Protein AF-A0A6I9PZ69-F1 (afdb_monomer_lite)

InterPro domains:
  IPR001806 Small GTPase [PF00071] (9-88)
  IPR005225 Small GTP-binding domain [TIGR00231] (7-89)
  IPR016208 Aldehyde oxidase/xanthine dehydrogenase-like [PTHR45444] (108-250)
  IPR027417 P-loop containing nucleoside triphosphate hydrolase [G3DSA:3.40.50.300] (2-98)
  IPR037165 Aldehyde oxidase/xanthine dehydrogenase, molybdopterin binding domain superfamily [SSF56003] (40-249)
  IPR046867 Aldehyde oxidase/xanthine dehydrogenase, second molybdopterin binding domain [PF20256] (108-229)

Organism: NCBI:txid8208

Foldseek 3Di:
DPDDDAPAEEEEEEAAPLCLVQVVCCVAVVDGDPDDDDADDAWDWDWDFDDDPPDTGIYIYIRGRRYPVNVVVVVVSCPRHQYYFYGYPDDDGDDDDGDQPVPDHPVRSVVVCVVVVNDPDDDDDDDQPFDDADPVVRDGHPDLDDKDKDKDWDKDADPVPRDIATAEMEMEIAFWPDPDPVVQQVVVQVVVQQVCLVPPFADFDADPVGHTPQPDCVRGPRDDPRRRHPYYHYHYDPPRFQPSDPPSGHDDD

Sequence (253 aa):
MSAMRVDAKVVMLGKESVGKTSLVERYVHHRFLVGPYQNTIGAAFVAKPIQVGEKVITLGIWDTAGSERYEAMSRIYYRGARAAIVCYGSSLARFLCSELIQSRGLTGSVRAAYFNRVNLSANGFYKTPDLGYDFETNSGRAFNYFTYGVACSEVEIDCLTGAHKNLSTTIVMDVGHSLNPAIDIGQVEGAFMQGVGLFTLEELHYSPQGVLLTRGPGSYKIPGFGDIPTKLTVSLLRDAPNDKAIFASKHDR

pLDDT: mean 80.02, std 17.1, range [32.94, 98.25]

Secondary structure (DSSP, 8-state):
-PPP--SEEEEEESSTTSSHHHHHHHHHHS----SSPPPPPSEEEEEEEEEETTEEEEEEEEEE---GGGGGGHHHHHTT-SEEEE--SSS-PBP--SSSSSSS-HHHHHHHHHHTT-----------SS-EEETTTTEEE--S---EEEEEEEEEE-TTT--EEEEEEEEEEE-BS-S-HHHHHHHHHHHHHHHHHHHHT----B-TTS-B---STTTS----TTTS-SEEEEEEPSS---TTSGGGB----

Structure (mmCIF, N/CA/C/O backbone):
data_AF-A0A6I9PZ69-F1
#
_entry.id   AF-A0A6I9PZ69-F1
#
loop_
_atom_site.group_PDB
_atom_site.id
_atom_site.type_symbol
_atom_site.label_atom_id
_atom_site.label_alt_id
_atom_site.label_comp_id
_atom_site.label_asym_id
_atom_site.label_entity_id
_atom_site.label_seq_id
_atom_site.pdbx_PDB_ins_code
_atom_site.Cartn_x
_atom_site.Cartn_y
_atom_site.Cartn_z
_atom_site.occupancy
_atom_site.B_iso_or_equiv
_atom_site.auth_seq_id
_atom_site.auth_comp_id
_atom_site.auth_asym_id
_atom_site.auth_atom_id
_atom_site.pdbx_PDB_model_num
ATOM 1 N N . MET A 1 1 ? 12.882 -32.483 -43.472 1.00 35.75 1 MET A N 1
ATOM 2 C CA . MET A 1 1 ? 12.200 -31.206 -43.175 1.00 35.75 1 MET A CA 1
ATOM 3 C C . MET A 1 1 ? 13.239 -30.103 -43.258 1.00 35.75 1 MET A C 1
ATOM 5 O O . MET A 1 1 ? 14.236 -30.193 -42.555 1.00 35.75 1 MET A O 1
ATOM 9 N N . SER A 1 2 ? 13.077 -29.149 -44.176 1.00 36.59 2 SER A N 1
ATOM 10 C CA . SER A 1 2 ? 13.997 -28.012 -44.315 1.00 36.59 2 SER A CA 1
ATOM 11 C C . SER A 1 2 ? 14.001 -27.212 -43.010 1.00 36.59 2 SER A C 1
ATOM 13 O O . SER A 1 2 ? 12.950 -26.731 -42.588 1.00 36.59 2 SER A O 1
ATOM 15 N N . ALA A 1 3 ? 15.145 -27.139 -42.326 1.00 52.53 3 ALA A N 1
ATOM 16 C CA . ALA A 1 3 ? 15.280 -26.327 -41.125 1.00 52.53 3 ALA A CA 1
ATOM 17 C C . ALA A 1 3 ? 15.069 -24.860 -41.517 1.00 52.53 3 ALA A C 1
ATOM 19 O O . ALA A 1 3 ? 15.759 -24.353 -42.402 1.00 52.53 3 ALA A O 1
ATOM 20 N N . MET A 1 4 ? 14.105 -24.190 -40.884 1.00 59.97 4 MET A N 1
ATOM 21 C CA . MET A 1 4 ? 13.846 -22.771 -41.119 1.00 59.97 4 MET A CA 1
ATOM 22 C C . MET A 1 4 ? 15.152 -21.986 -40.942 1.00 59.97 4 MET A C 1
ATOM 24 O O . MET A 1 4 ? 15.797 -22.062 -39.894 1.00 59.97 4 MET A O 1
ATOM 28 N N . ARG A 1 5 ? 15.581 -21.285 -41.997 1.00 72.75 5 ARG A N 1
ATOM 29 C CA . ARG A 1 5 ? 16.865 -20.582 -42.024 1.00 72.75 5 ARG A CA 1
ATOM 30 C C . ARG A 1 5 ? 16.791 -19.374 -41.091 1.00 72.75 5 ARG A C 1
ATOM 32 O O . ARG A 1 5 ? 16.120 -18.395 -41.388 1.00 72.75 5 ARG A O 1
ATOM 39 N N . VAL A 1 6 ? 17.470 -19.469 -39.951 1.00 77.69 6 VAL A N 1
ATOM 40 C CA . VAL A 1 6 ? 17.624 -18.370 -38.992 1.00 77.69 6 VAL A CA 1
ATOM 41 C C . VAL A 1 6 ? 18.868 -17.570 -39.360 1.00 77.69 6 VAL A C 1
ATOM 43 O O . VAL A 1 6 ? 19.979 -18.100 -39.332 1.00 77.69 6 VAL A O 1
ATOM 46 N N . ASP A 1 7 ? 18.691 -16.289 -39.675 1.00 81.38 7 ASP A N 1
ATOM 47 C CA . ASP A 1 7 ? 19.791 -15.392 -40.036 1.00 81.38 7 ASP A CA 1
ATOM 48 C C . ASP A 1 7 ? 20.553 -14.899 -38.803 1.00 81.38 7 ASP A C 1
ATOM 50 O O . ASP A 1 7 ? 21.763 -14.683 -38.874 1.00 81.38 7 ASP A O 1
ATOM 54 N N . ALA A 1 8 ? 19.872 -14.755 -37.661 1.00 79.81 8 ALA A N 1
ATOM 55 C CA . ALA A 1 8 ? 20.478 -14.392 -36.384 1.00 79.81 8 ALA A CA 1
ATOM 56 C C . ALA A 1 8 ? 19.781 -15.105 -35.220 1.00 79.81 8 ALA A C 1
ATOM 58 O O . ALA A 1 8 ? 18.569 -15.008 -35.061 1.00 79.81 8 ALA A O 1
ATOM 59 N N . LYS A 1 9 ? 20.554 -15.809 -34.387 1.00 82.81 9 LYS A N 1
ATOM 60 C CA . LYS A 1 9 ? 20.056 -16.503 -33.193 1.00 82.81 9 LYS A CA 1
ATOM 61 C C . LYS A 1 9 ? 20.271 -15.658 -31.934 1.00 82.81 9 LYS A C 1
ATOM 63 O O . LYS A 1 9 ? 21.393 -15.225 -31.680 1.00 82.81 9 LYS A O 1
ATOM 68 N N . VAL A 1 10 ? 19.231 -15.491 -31.126 1.00 83.00 10 VAL A N 1
ATOM 69 C CA . VAL A 1 10 ? 19.234 -14.822 -29.820 1.00 83.00 10 VAL A CA 1
ATOM 70 C C . VAL A 1 10 ? 18.722 -15.791 -28.765 1.00 83.00 10 VAL A C 1
ATOM 72 O O . VAL A 1 10 ? 17.804 -16.560 -29.032 1.00 83.00 10 VAL A O 1
ATOM 75 N N . VAL A 1 11 ? 19.305 -15.772 -27.570 1.00 85.44 11 VAL A N 1
ATOM 76 C CA . VAL A 1 11 ? 18.853 -16.604 -26.446 1.00 85.44 11 VAL A CA 1
ATOM 77 C C . VAL A 1 11 ? 18.436 -15.748 -25.249 1.00 85.44 11 VAL A C 1
ATOM 79 O O . VAL A 1 11 ? 19.123 -14.795 -24.893 1.00 85.44 11 VAL A O 1
ATOM 82 N N . MET A 1 12 ? 17.312 -16.084 -24.623 1.00 83.81 12 MET A N 1
ATOM 83 C CA . MET A 1 12 ? 16.841 -15.468 -23.384 1.00 83.81 12 MET A CA 1
ATOM 84 C C . MET A 1 12 ? 17.476 -16.188 -22.197 1.00 83.81 12 MET A C 1
ATOM 86 O O . MET A 1 12 ? 17.375 -17.408 -22.091 1.00 83.81 12 MET A O 1
ATOM 90 N N . LEU A 1 13 ? 18.102 -15.450 -21.288 1.00 82.50 13 LEU A N 1
ATOM 91 C CA . LEU A 1 13 ? 18.802 -15.954 -20.107 1.00 82.50 13 LEU A CA 1
ATOM 92 C C . LEU A 1 13 ? 18.233 -15.316 -18.843 1.00 82.50 13 LEU A C 1
ATOM 94 O O . LEU A 1 13 ? 17.747 -14.193 -18.879 1.00 82.50 13 LEU A O 1
ATOM 98 N N . GLY A 1 14 ? 18.315 -16.011 -17.713 1.00 76.75 14 GLY A N 1
ATOM 99 C CA . GLY A 1 14 ? 17.792 -15.525 -16.435 1.00 76.75 14 GLY A CA 1
ATOM 100 C C . GLY A 1 14 ? 17.075 -16.618 -15.659 1.00 76.75 14 GLY A C 1
ATOM 101 O O . GLY A 1 14 ? 16.647 -17.600 -16.265 1.00 76.75 14 GLY A O 1
ATOM 102 N N . LYS A 1 15 ? 16.929 -16.448 -14.339 1.00 77.62 15 LYS A N 1
ATOM 103 C CA . LYS A 1 15 ? 16.278 -17.430 -13.451 1.00 77.62 15 LYS A CA 1
ATOM 104 C C . LYS A 1 15 ? 14.841 -17.731 -13.907 1.00 77.62 15 LYS A C 1
ATOM 106 O O . LYS A 1 15 ? 14.260 -16.969 -14.680 1.00 77.62 15 LYS A O 1
ATOM 111 N N . GLU A 1 16 ? 14.261 -18.853 -13.503 1.00 80.12 16 GLU A N 1
ATOM 112 C CA . GLU A 1 16 ? 12.823 -19.088 -13.683 1.00 80.12 16 GLU A CA 1
ATOM 113 C C . GLU A 1 16 ? 11.991 -17.899 -13.156 1.00 80.12 16 GLU A C 1
ATOM 115 O O . GLU A 1 16 ? 12.409 -17.181 -12.246 1.00 80.12 16 GLU A O 1
ATOM 120 N N . SER A 1 17 ? 10.851 -17.632 -13.800 1.00 75.94 17 SER A N 1
ATOM 121 C CA . SER A 1 17 ? 9.887 -16.593 -13.393 1.00 75.94 17 SER A CA 1
ATOM 122 C C . SER A 1 17 ? 10.352 -15.125 -13.476 1.00 75.94 17 SER A C 1
ATOM 124 O O . SER A 1 17 ? 9.661 -14.233 -13.001 1.00 75.94 17 SER A O 1
ATOM 126 N N . VAL A 1 18 ? 11.472 -14.825 -14.146 1.00 77.62 18 VAL A N 1
ATOM 127 C CA . VAL A 1 18 ? 11.954 -13.437 -14.374 1.00 77.62 18 VAL A CA 1
ATOM 128 C C . VAL A 1 18 ? 11.350 -12.742 -15.612 1.00 77.62 18 VAL A C 1
ATOM 130 O O . VAL A 1 18 ? 11.807 -11.670 -16.000 1.00 77.62 18 VAL A O 1
ATOM 133 N N . GLY A 1 19 ? 10.369 -13.363 -16.279 1.00 78.50 19 GLY A N 1
ATOM 134 C CA . GLY A 1 19 ? 9.640 -12.761 -17.409 1.00 78.50 19 GLY A CA 1
ATOM 135 C C . GLY A 1 19 ? 10.208 -13.012 -18.815 1.00 78.50 19 GLY A C 1
ATOM 136 O O . GLY A 1 19 ? 9.787 -12.347 -19.759 1.00 78.50 19 GLY A O 1
ATOM 137 N N . LYS A 1 20 ? 11.131 -13.971 -18.988 1.00 84.69 20 LYS A N 1
ATOM 138 C CA . LYS A 1 20 ? 11.731 -14.323 -20.297 1.00 84.69 20 LYS A CA 1
ATOM 139 C C . LYS A 1 20 ? 10.670 -14.685 -21.343 1.00 84.69 20 LYS A C 1
ATOM 141 O O . LYS A 1 20 ? 10.562 -14.018 -22.367 1.00 84.69 20 LYS A O 1
ATOM 146 N N . THR A 1 21 ? 9.822 -15.657 -21.026 1.00 86.50 21 THR A N 1
ATOM 147 C CA . THR A 1 21 ? 8.731 -16.125 -21.890 1.00 86.50 21 THR A CA 1
ATOM 148 C C . THR A 1 21 ? 7.752 -15.005 -22.219 1.00 86.50 21 THR A C 1
ATOM 150 O O . THR A 1 21 ? 7.405 -14.805 -23.379 1.00 86.50 21 THR A O 1
ATOM 153 N N . SER A 1 22 ? 7.382 -14.194 -21.225 1.00 84.62 22 SER A N 1
ATOM 154 C CA . SER A 1 22 ? 6.481 -13.054 -21.416 1.00 84.62 22 SER A CA 1
ATOM 155 C C . SER A 1 22 ? 7.056 -11.996 -22.362 1.00 84.62 22 SER A C 1
ATOM 157 O O . SER A 1 22 ? 6.316 -11.421 -23.157 1.00 84.62 22 SER A O 1
ATOM 159 N N . LEU A 1 23 ? 8.371 -11.752 -22.320 1.00 80.38 23 LEU A N 1
ATOM 160 C CA . LEU A 1 23 ? 9.046 -10.841 -23.247 1.00 80.38 23 LEU A CA 1
ATOM 161 C C . LEU A 1 23 ? 9.066 -11.389 -24.675 1.00 80.38 23 LEU A C 1
ATOM 163 O O . LEU A 1 23 ? 8.820 -10.630 -25.612 1.00 80.38 23 LEU A O 1
ATOM 167 N N . VAL A 1 24 ? 9.318 -12.690 -24.850 1.00 86.00 24 VAL A N 1
ATOM 168 C CA . VAL A 1 24 ? 9.278 -13.327 -26.176 1.00 86.00 24 VAL A CA 1
ATOM 169 C C . VAL A 1 24 ? 7.867 -13.278 -26.753 1.00 86.00 24 VAL A C 1
ATOM 171 O O . VAL A 1 24 ? 7.685 -12.830 -27.882 1.00 86.00 24 VAL A O 1
ATOM 174 N N . GLU A 1 25 ? 6.857 -13.642 -25.967 1.00 85.19 25 GLU A N 1
ATOM 175 C CA . GLU A 1 25 ? 5.446 -13.593 -26.364 1.00 85.19 25 GLU A CA 1
ATOM 176 C C . GLU A 1 25 ? 4.995 -12.177 -26.740 1.00 85.19 25 GLU A C 1
ATOM 178 O O . GLU A 1 25 ? 4.379 -11.971 -27.790 1.00 85.19 25 GLU A O 1
ATOM 183 N N . ARG A 1 26 ? 5.376 -11.174 -25.939 1.00 82.69 26 ARG A N 1
ATOM 184 C CA . ARG A 1 26 ? 5.060 -9.772 -26.226 1.00 82.69 26 ARG A CA 1
ATOM 185 C C . ARG A 1 26 ? 5.761 -9.279 -27.481 1.00 82.69 26 ARG A C 1
ATOM 187 O O . ARG A 1 26 ? 5.143 -8.581 -28.280 1.00 82.69 26 ARG A O 1
ATOM 194 N N . TYR A 1 27 ? 7.031 -9.626 -27.662 1.00 81.69 27 TYR A N 1
ATOM 195 C CA . TYR A 1 27 ? 7.783 -9.205 -28.833 1.00 81.69 27 TYR A CA 1
ATOM 196 C C . TYR A 1 27 ? 7.259 -9.863 -30.106 1.00 81.69 27 TYR A C 1
ATOM 198 O O . TYR A 1 27 ? 7.141 -9.190 -31.123 1.00 81.69 27 TYR A O 1
ATOM 206 N N . VAL A 1 28 ? 6.941 -11.157 -30.081 1.00 84.12 28 VAL A N 1
ATOM 207 C CA . VAL A 1 28 ? 6.598 -11.918 -31.289 1.00 84.12 28 VAL A CA 1
ATOM 208 C C . VAL A 1 28 ? 5.125 -11.777 -31.642 1.00 84.12 28 VAL A C 1
ATOM 210 O O . VAL A 1 28 ? 4.806 -11.484 -32.792 1.00 84.12 28 VAL A O 1
ATOM 213 N N . HIS A 1 29 ? 4.243 -11.950 -30.664 1.00 82.06 29 HIS A N 1
ATOM 214 C CA . HIS A 1 29 ? 2.802 -12.076 -30.877 1.00 82.06 29 HIS A CA 1
ATOM 215 C C . HIS A 1 29 ? 2.016 -10.852 -30.401 1.00 82.06 29 HIS A C 1
ATOM 217 O O . HIS A 1 29 ? 0.791 -10.853 -30.469 1.00 82.06 29 HIS A O 1
ATOM 223 N N . HIS A 1 30 ? 2.698 -9.817 -29.894 1.00 77.62 30 HIS A N 1
ATOM 224 C CA . HIS A 1 30 ? 2.085 -8.604 -29.344 1.00 77.62 30 HIS A CA 1
ATOM 225 C C . HIS A 1 30 ? 1.086 -8.862 -28.198 1.00 77.62 30 HIS A C 1
ATOM 227 O O . HIS A 1 30 ? 0.348 -7.959 -27.804 1.00 77.62 30 HIS A O 1
ATOM 233 N N . ARG A 1 31 ? 1.125 -10.050 -27.578 1.00 78.06 31 ARG A N 1
ATOM 234 C CA . ARG A 1 31 ? 0.237 -10.467 -26.481 1.00 78.06 31 ARG A CA 1
ATOM 235 C C . ARG A 1 31 ? 0.990 -10.622 -25.164 1.00 78.06 31 ARG A C 1
ATOM 237 O O . ARG A 1 31 ? 2.198 -10.837 -25.152 1.00 78.06 31 ARG A O 1
ATOM 244 N N . PHE A 1 32 ? 0.261 -10.536 -24.059 1.00 73.69 32 PHE A N 1
ATOM 245 C CA . PHE A 1 32 ? 0.741 -10.952 -22.745 1.00 73.69 32 PHE A CA 1
ATOM 246 C C . PHE A 1 32 ? -0.106 -12.143 -22.298 1.00 73.69 32 PHE A C 1
ATOM 248 O O . PHE A 1 32 ? -1.329 -12.102 -22.420 1.00 73.69 32 PHE A O 1
ATOM 255 N N . LEU A 1 33 ? 0.527 -13.227 -21.850 1.00 66.81 33 LEU A N 1
ATOM 256 C CA . LEU A 1 33 ? -0.196 -14.416 -21.401 1.00 66.81 33 LEU A CA 1
ATOM 257 C C . LEU A 1 33 ? -0.818 -14.129 -20.025 1.00 66.81 33 LEU A C 1
ATOM 259 O O . LEU A 1 33 ? -0.094 -13.982 -19.047 1.00 66.81 33 LEU A O 1
ATOM 263 N N . VAL A 1 34 ? -2.151 -14.047 -19.962 1.00 57.78 34 VAL A N 1
ATOM 264 C CA . VAL A 1 34 ? -2.928 -13.756 -18.732 1.00 57.78 34 VAL A CA 1
ATOM 265 C C . VAL A 1 34 ? -3.516 -15.038 -18.101 1.00 57.78 34 VAL A C 1
ATOM 267 O O . VAL A 1 34 ? -4.483 -14.995 -17.351 1.00 57.78 34 VAL A O 1
ATOM 270 N N . GLY A 1 35 ? -2.965 -16.209 -18.435 1.00 64.69 35 GLY A N 1
ATOM 271 C CA . GLY A 1 35 ? -3.419 -17.518 -17.944 1.00 64.69 35 GLY A CA 1
ATOM 272 C C . GLY A 1 35 ? -2.529 -18.103 -16.838 1.00 64.69 35 GLY A C 1
ATOM 273 O O . GLY A 1 35 ? -1.525 -17.487 -16.474 1.00 64.69 35 GLY A O 1
ATOM 274 N N . PRO A 1 36 ? -2.852 -19.306 -16.318 1.00 60.12 36 PRO A N 1
ATOM 275 C CA . PRO A 1 36 ? -1.988 -20.003 -15.371 1.00 60.12 36 PRO A CA 1
ATOM 276 C C . PRO A 1 36 ? -0.586 -20.161 -15.965 1.00 60.12 36 PRO A C 1
ATOM 278 O O . PRO A 1 36 ? -0.417 -20.634 -17.091 1.00 60.12 36 PRO A O 1
ATOM 281 N N . TYR A 1 37 ? 0.414 -19.723 -15.204 1.00 65.00 37 TYR A N 1
ATOM 282 C CA . TYR A 1 37 ? 1.803 -19.719 -15.638 1.00 65.00 37 TYR A CA 1
ATOM 283 C C . TYR A 1 37 ? 2.284 -21.151 -15.904 1.00 65.00 37 TYR A C 1
ATOM 285 O O . TYR A 1 37 ? 2.310 -21.991 -15.004 1.00 65.00 37 TYR A O 1
ATOM 293 N N . GLN A 1 38 ? 2.665 -21.425 -17.152 1.00 67.69 38 GLN A N 1
ATOM 294 C CA . GLN A 1 38 ? 3.306 -22.675 -17.542 1.00 67.69 38 GLN A CA 1
ATOM 295 C C . GLN A 1 38 ? 4.813 -22.458 -17.648 1.00 67.69 38 GLN A C 1
ATOM 297 O O . GLN A 1 38 ? 5.277 -21.586 -18.381 1.00 67.69 38 GLN A O 1
ATOM 302 N N . ASN A 1 39 ? 5.581 -23.265 -16.918 1.00 73.62 39 ASN A N 1
ATOM 303 C CA . ASN A 1 39 ? 7.037 -23.223 -16.975 1.00 73.62 39 ASN A CA 1
ATOM 304 C C . ASN A 1 39 ? 7.537 -23.642 -18.361 1.00 73.62 39 ASN A C 1
ATOM 306 O O . ASN A 1 39 ? 7.184 -24.717 -18.848 1.00 73.62 39 ASN A O 1
ATOM 310 N N . THR A 1 40 ? 8.436 -22.853 -18.951 1.00 75.50 40 THR A N 1
ATOM 311 C CA . THR A 1 40 ? 9.200 -23.291 -20.124 1.00 75.50 40 THR A CA 1
ATOM 312 C C . THR A 1 40 ? 10.023 -24.526 -19.753 1.00 75.50 40 THR A C 1
ATOM 314 O O . THR A 1 40 ? 10.793 -24.508 -18.793 1.00 75.50 40 THR A O 1
ATOM 317 N N . ILE A 1 41 ? 9.870 -25.613 -20.511 1.00 78.56 41 ILE A N 1
ATOM 318 C CA . ILE A 1 41 ? 10.639 -26.851 -20.339 1.00 78.56 41 ILE A CA 1
ATOM 319 C C . ILE A 1 41 ? 11.858 -26.785 -21.262 1.00 78.56 41 ILE A C 1
ATOM 321 O O . ILE A 1 41 ? 11.713 -26.693 -22.479 1.00 78.56 41 ILE A O 1
ATOM 325 N N . GLY A 1 42 ? 13.070 -26.826 -20.701 1.00 80.62 42 GLY A N 1
ATOM 326 C CA . GLY A 1 42 ? 14.303 -26.729 -21.488 1.00 80.62 42 GLY A CA 1
ATOM 327 C C . GLY A 1 42 ? 14.449 -25.367 -22.179 1.00 80.62 42 GLY A C 1
ATOM 328 O O . GLY A 1 42 ? 14.780 -24.382 -21.514 1.00 80.62 42 GLY A O 1
ATOM 329 N N . ALA A 1 43 ? 14.226 -25.312 -23.497 1.00 82.62 43 ALA A N 1
ATOM 330 C CA . ALA A 1 43 ? 14.128 -24.058 -24.239 1.00 82.62 43 ALA A CA 1
ATOM 331 C C . ALA A 1 43 ? 13.110 -24.124 -25.392 1.00 82.62 43 ALA A C 1
ATOM 333 O O . ALA A 1 43 ? 13.159 -25.039 -26.214 1.00 82.62 43 ALA A O 1
ATOM 334 N N . ALA A 1 44 ? 12.236 -23.122 -25.486 1.00 86.69 44 ALA A N 1
ATOM 335 C CA . ALA A 1 44 ? 11.316 -22.928 -26.600 1.00 86.69 44 ALA A CA 1
ATOM 336 C C . ALA A 1 44 ? 11.975 -22.094 -27.710 1.00 86.69 44 ALA A C 1
ATOM 338 O O . ALA A 1 44 ? 12.767 -21.193 -27.438 1.00 86.69 44 ALA A O 1
ATOM 339 N N . PHE A 1 45 ? 11.651 -22.387 -28.968 1.00 89.31 45 PHE A N 1
ATOM 340 C CA . PHE A 1 45 ? 12.177 -21.670 -30.129 1.00 89.31 45 PHE A CA 1
ATOM 341 C C . PHE A 1 45 ? 11.059 -20.952 -30.878 1.00 89.31 45 PHE A C 1
ATOM 343 O O . PHE A 1 45 ? 10.031 -21.548 -31.191 1.00 89.31 45 PHE A O 1
ATOM 350 N N . VAL A 1 46 ? 11.309 -19.693 -31.223 1.00 89.06 46 VAL A N 1
ATOM 351 C CA . VAL A 1 46 ? 10.438 -18.872 -32.063 1.00 89.06 46 VAL A CA 1
ATOM 352 C C . VAL A 1 46 ? 11.284 -18.125 -33.083 1.00 89.06 46 VAL A C 1
ATOM 354 O O . VAL A 1 46 ? 12.334 -17.601 -32.734 1.00 89.06 46 VAL A O 1
ATOM 357 N N . ALA A 1 47 ? 10.831 -18.017 -34.331 1.00 89.62 47 ALA A N 1
ATOM 358 C CA . ALA A 1 47 ? 11.453 -17.122 -35.302 1.00 89.62 47 ALA A CA 1
ATOM 359 C C . ALA A 1 47 ? 10.528 -15.966 -35.664 1.00 89.62 47 ALA A C 1
ATOM 361 O O . ALA A 1 47 ? 9.334 -16.162 -35.881 1.00 89.62 47 ALA A O 1
ATOM 362 N N . LYS A 1 48 ? 11.104 -14.769 -35.768 1.00 86.88 48 LYS A N 1
ATOM 363 C CA . LYS A 1 48 ? 10.411 -13.561 -36.199 1.00 86.88 48 LYS A CA 1
ATOM 364 C C . LYS A 1 48 ? 11.203 -12.879 -37.319 1.00 86.88 48 LYS A C 1
ATOM 366 O O . LYS A 1 48 ? 12.377 -12.570 -37.108 1.00 86.88 48 LYS A O 1
ATOM 371 N N . PRO A 1 49 ? 10.604 -12.616 -38.490 1.00 87.75 49 PRO A N 1
ATOM 372 C CA . PRO A 1 49 ? 11.219 -11.744 -39.480 1.00 87.75 49 PRO A CA 1
ATOM 373 C C . PRO A 1 49 ? 11.249 -10.308 -38.945 1.00 87.75 49 PRO A C 1
ATOM 375 O O . PRO A 1 49 ? 10.248 -9.802 -38.434 1.00 87.75 49 PRO A O 1
ATOM 378 N N . ILE A 1 50 ? 12.408 -9.663 -39.033 1.00 84.06 50 ILE A N 1
ATOM 379 C CA . ILE A 1 50 ? 12.631 -8.287 -38.587 1.00 84.06 50 ILE A CA 1
ATOM 380 C C . ILE A 1 50 ? 13.301 -7.492 -39.704 1.00 84.06 50 ILE A C 1
ATOM 382 O O . ILE A 1 50 ? 14.139 -8.018 -40.438 1.00 84.06 50 ILE A O 1
ATOM 386 N N . GLN A 1 51 ? 12.941 -6.220 -39.831 1.00 83.75 51 GLN A N 1
ATOM 387 C CA . GLN A 1 51 ? 13.571 -5.308 -40.778 1.00 83.75 51 GLN A CA 1
ATOM 388 C C . GLN A 1 51 ? 14.694 -4.537 -40.078 1.00 83.75 51 GLN A C 1
ATOM 390 O O . GLN A 1 51 ? 14.474 -3.916 -39.040 1.00 83.75 51 GLN A O 1
ATOM 395 N N . VAL A 1 52 ? 15.902 -4.588 -40.639 1.00 77.94 52 VAL A N 1
ATOM 396 C CA . VAL A 1 52 ? 17.086 -3.870 -40.155 1.00 77.94 52 VAL A CA 1
ATOM 397 C C . VAL A 1 52 ? 17.652 -3.067 -41.324 1.00 77.94 52 VAL A C 1
ATOM 399 O O . VAL A 1 52 ? 18.296 -3.614 -42.222 1.00 77.94 52 VAL A O 1
ATOM 402 N N . GLY A 1 53 ? 17.360 -1.764 -41.340 1.00 82.38 53 GLY A N 1
ATOM 403 C CA . GLY A 1 53 ? 17.609 -0.907 -42.501 1.00 82.38 53 GLY A CA 1
ATOM 404 C C . GLY A 1 53 ? 16.781 -1.360 -43.707 1.00 82.38 53 GLY A C 1
ATOM 405 O O . GLY A 1 53 ? 15.562 -1.507 -43.615 1.00 82.38 53 GLY A O 1
ATOM 406 N N . GLU A 1 54 ? 17.452 -1.631 -44.825 1.00 85.94 54 GLU A N 1
ATOM 407 C CA . GLU A 1 54 ? 16.824 -2.108 -46.068 1.00 85.94 54 GLU A CA 1
ATOM 408 C C . GLU A 1 54 ? 16.742 -3.642 -46.172 1.00 85.94 54 GLU A C 1
ATOM 410 O O . GLU A 1 54 ? 16.248 -4.175 -47.162 1.00 85.94 54 GLU A O 1
ATOM 415 N N . LYS A 1 55 ? 17.229 -4.385 -45.167 1.00 77.56 55 LYS A N 1
ATOM 416 C CA . LYS A 1 55 ? 17.269 -5.855 -45.193 1.00 77.56 55 LYS A CA 1
ATOM 417 C C . LYS A 1 55 ? 16.255 -6.452 -44.224 1.00 77.56 55 LYS A C 1
ATOM 419 O O . LYS A 1 55 ? 16.152 -6.019 -43.079 1.00 77.56 55 LYS A O 1
ATOM 424 N N . VAL A 1 56 ? 15.557 -7.497 -44.662 1.00 82.69 56 VAL A N 1
ATOM 425 C CA . VAL A 1 56 ? 14.733 -8.343 -43.789 1.00 82.69 56 VAL A CA 1
ATOM 426 C C . VAL A 1 56 ? 15.556 -9.560 -43.388 1.00 82.69 56 VAL A C 1
ATOM 428 O O . VAL A 1 56 ? 16.095 -10.253 -44.248 1.00 82.69 56 VAL A O 1
ATOM 431 N N . ILE A 1 57 ? 15.668 -9.805 -42.085 1.00 85.12 57 ILE A N 1
ATOM 432 C CA . ILE A 1 57 ? 16.382 -10.956 -41.527 1.00 85.12 57 ILE A CA 1
ATOM 433 C C . ILE A 1 57 ? 15.464 -11.755 -40.606 1.00 85.12 57 ILE A C 1
ATOM 435 O O . ILE A 1 57 ? 14.600 -11.202 -39.928 1.00 85.12 57 ILE A O 1
ATOM 439 N N . THR A 1 58 ? 15.674 -13.064 -40.542 1.00 88.12 58 THR A N 1
ATOM 440 C CA . THR A 1 58 ? 14.940 -13.954 -39.641 1.00 88.12 58 THR A CA 1
ATOM 441 C C . THR A 1 58 ? 15.663 -14.053 -38.302 1.00 88.12 58 THR A C 1
ATOM 443 O O . THR A 1 58 ? 16.720 -14.683 -38.193 1.00 88.12 58 THR A O 1
ATOM 446 N N . LEU A 1 59 ? 15.084 -13.443 -37.268 1.00 86.62 59 LEU A N 1
ATOM 447 C CA . LEU A 1 59 ? 15.573 -13.522 -35.897 1.00 86.62 59 LEU A CA 1
ATOM 448 C C . LEU A 1 59 ? 15.013 -14.774 -35.218 1.00 86.62 59 LEU A C 1
ATOM 450 O O . LEU A 1 59 ? 13.813 -14.872 -34.987 1.00 86.62 59 LEU A O 1
ATOM 454 N N . GLY A 1 60 ? 15.874 -15.723 -34.874 1.00 89.75 60 GLY A N 1
ATOM 455 C CA . GLY A 1 60 ? 15.514 -16.896 -34.089 1.00 89.75 60 GLY A CA 1
ATOM 456 C C . GLY A 1 60 ? 15.758 -16.654 -32.606 1.00 89.75 60 GLY A C 1
ATOM 457 O O . GLY A 1 60 ? 16.890 -16.413 -32.207 1.00 89.75 60 GLY A O 1
ATOM 458 N N . ILE A 1 61 ? 14.721 -16.739 -31.790 1.00 89.75 61 ILE A N 1
ATOM 459 C CA . ILE A 1 61 ? 14.723 -16.483 -30.354 1.00 89.75 61 ILE A CA 1
ATOM 460 C C . ILE A 1 61 ? 14.557 -17.816 -29.622 1.00 89.75 61 ILE A C 1
ATOM 462 O O . ILE A 1 61 ? 13.591 -18.541 -29.846 1.00 89.75 61 ILE A O 1
ATOM 466 N N . TRP A 1 62 ? 15.504 -18.134 -28.746 1.00 89.88 62 TRP A N 1
ATOM 467 C CA . TRP A 1 62 ? 15.446 -19.280 -27.842 1.00 89.88 62 TRP A CA 1
ATOM 468 C C . TRP A 1 62 ? 15.075 -18.799 -26.440 1.00 89.88 62 TRP A C 1
ATOM 470 O O . TRP A 1 62 ? 15.906 -18.210 -25.753 1.00 89.88 62 TRP A O 1
ATOM 480 N N . ASP A 1 63 ? 13.840 -19.044 -26.015 1.00 88.50 63 ASP A N 1
ATOM 481 C CA . ASP A 1 63 ? 13.384 -18.810 -24.646 1.00 88.50 63 ASP A CA 1
ATOM 482 C C . ASP A 1 63 ? 13.812 -19.971 -23.749 1.00 88.50 63 ASP A C 1
ATOM 484 O O . ASP A 1 63 ? 13.417 -21.103 -23.997 1.00 88.50 63 ASP A O 1
ATOM 488 N N . THR A 1 64 ? 14.623 -19.730 -22.720 1.00 87.00 64 THR A N 1
ATOM 489 C CA . THR A 1 64 ? 15.089 -20.805 -21.827 1.00 87.00 64 THR A CA 1
ATOM 490 C C . THR A 1 64 ? 14.236 -20.905 -20.567 1.00 87.00 64 THR A C 1
ATOM 492 O O . THR A 1 64 ? 13.678 -19.919 -20.103 1.00 87.00 64 THR A O 1
ATOM 495 N N . ALA A 1 65 ? 14.181 -22.083 -19.949 1.00 82.38 65 ALA A N 1
ATOM 496 C CA . ALA A 1 65 ? 13.518 -22.277 -18.659 1.00 82.38 65 ALA A CA 1
ATOM 497 C C . ALA A 1 65 ? 14.117 -21.376 -17.564 1.00 82.38 65 ALA A C 1
ATOM 499 O O . ALA A 1 65 ? 13.414 -20.665 -16.843 1.00 82.38 65 ALA A O 1
ATOM 500 N N . GLY A 1 66 ? 15.450 -21.360 -17.468 1.00 73.62 66 GLY A N 1
ATOM 501 C CA . GLY A 1 66 ? 16.158 -20.651 -16.400 1.00 73.62 66 GLY A CA 1
ATOM 502 C C . GLY A 1 66 ? 16.134 -21.349 -15.037 1.00 73.62 66 GLY A C 1
ATOM 503 O O . GLY A 1 66 ? 16.533 -20.737 -14.051 1.00 73.62 66 GLY A O 1
ATOM 504 N N . SER A 1 67 ? 15.655 -22.594 -14.982 1.00 74.94 67 SER A N 1
ATOM 505 C CA . SER A 1 67 ? 15.685 -23.456 -13.794 1.00 74.94 67 SER A CA 1
ATOM 506 C C . SER A 1 67 ? 17.001 -24.236 -13.728 1.00 74.94 67 SER A C 1
ATOM 508 O O . SER A 1 67 ? 17.475 -24.708 -14.771 1.00 74.94 67 SER A O 1
ATOM 510 N N . GLU A 1 68 ? 17.567 -24.440 -12.530 1.00 60.50 68 GLU A N 1
ATOM 511 C CA . GLU A 1 68 ? 18.793 -25.240 -12.353 1.00 60.50 68 GLU A CA 1
ATOM 512 C C . GLU A 1 68 ? 18.638 -26.691 -12.843 1.00 60.50 68 GLU A C 1
ATOM 514 O O . GLU A 1 68 ? 19.599 -27.312 -13.296 1.00 60.50 68 GLU A O 1
ATOM 519 N N . ARG A 1 69 ? 17.403 -27.211 -12.880 1.00 63.59 69 ARG A N 1
ATOM 520 C CA . ARG A 1 69 ? 17.086 -28.562 -13.374 1.00 63.59 69 ARG A CA 1
ATOM 521 C C . ARG A 1 69 ? 17.485 -28.796 -14.838 1.00 63.59 69 ARG A C 1
ATOM 523 O O . ARG A 1 69 ? 17.639 -29.943 -15.246 1.00 63.59 69 ARG A O 1
ATOM 530 N N . TYR A 1 70 ? 17.669 -27.733 -15.626 1.00 63.44 70 TYR A N 1
ATOM 531 C CA . TYR A 1 70 ? 18.052 -27.803 -17.043 1.00 63.44 70 TYR A CA 1
ATOM 532 C C . TYR A 1 70 ? 19.465 -27.267 -17.319 1.00 63.44 70 TYR A C 1
ATOM 534 O O . TYR A 1 70 ? 19.848 -27.091 -18.479 1.00 63.44 70 TYR A O 1
ATOM 542 N N . GLU A 1 71 ? 20.265 -27.026 -16.277 1.00 61.50 71 GLU A N 1
ATOM 543 C CA . GLU A 1 71 ? 21.601 -26.437 -16.396 1.00 61.50 71 GLU A CA 1
ATOM 544 C C . GLU A 1 71 ? 22.546 -27.295 -17.252 1.00 61.50 71 GLU A C 1
ATOM 546 O O . GLU A 1 71 ? 23.288 -26.762 -18.080 1.00 61.50 71 GLU A O 1
ATOM 551 N N . ALA A 1 72 ? 22.445 -28.625 -17.169 1.00 62.06 72 ALA A N 1
ATOM 552 C CA . ALA A 1 72 ? 23.226 -29.547 -17.998 1.00 62.06 72 ALA A CA 1
ATOM 553 C C . ALA A 1 72 ? 22.933 -29.413 -19.509 1.00 62.06 72 ALA A C 1
ATOM 555 O O . ALA A 1 72 ? 23.815 -29.653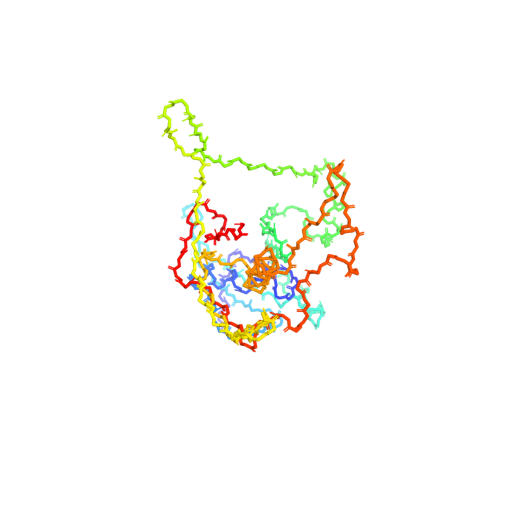 -20.334 1.00 62.06 72 ALA A O 1
ATOM 556 N N . MET A 1 73 ? 21.722 -28.980 -19.887 1.00 63.44 73 MET A N 1
ATOM 557 C CA . MET A 1 73 ? 21.321 -28.784 -21.289 1.00 63.44 73 MET A CA 1
ATOM 558 C C . MET A 1 73 ? 21.572 -27.361 -21.805 1.00 63.44 73 MET A C 1
ATOM 560 O O . MET A 1 73 ? 21.505 -27.111 -23.009 1.00 63.44 73 MET A O 1
ATOM 564 N N . SER A 1 74 ? 21.911 -26.426 -20.916 1.00 65.31 74 SER A N 1
ATOM 565 C CA . SER A 1 74 ? 22.080 -25.003 -21.230 1.00 65.31 74 SER A CA 1
ATOM 566 C C . SER A 1 74 ? 23.083 -24.738 -22.365 1.00 65.31 74 SER A C 1
ATOM 568 O O . SER A 1 74 ? 22.812 -23.952 -23.275 1.00 65.31 74 SER A O 1
ATOM 570 N N . ARG A 1 75 ? 24.203 -25.476 -22.392 1.00 65.25 75 ARG A N 1
ATOM 571 C CA . ARG A 1 75 ? 25.260 -25.339 -23.412 1.00 65.25 75 ARG A CA 1
ATOM 572 C C . ARG A 1 75 ? 24.764 -25.608 -24.834 1.00 65.25 75 ARG A C 1
ATOM 574 O O . ARG A 1 75 ? 25.255 -24.991 -25.777 1.00 65.25 75 ARG A O 1
ATOM 581 N N . ILE A 1 76 ? 23.793 -26.507 -24.994 1.00 70.94 76 ILE A N 1
ATOM 582 C CA . ILE A 1 76 ? 23.219 -26.858 -26.300 1.00 70.94 76 ILE A CA 1
ATOM 583 C C . ILE A 1 76 ? 22.391 -25.682 -26.830 1.00 70.94 76 ILE A C 1
ATOM 585 O O . ILE A 1 76 ? 22.509 -25.317 -28.001 1.00 70.94 76 ILE A O 1
ATOM 589 N N . TYR A 1 77 ? 21.619 -25.026 -25.960 1.00 72.50 77 TYR A N 1
ATOM 590 C CA . TYR A 1 77 ? 20.789 -23.881 -26.335 1.00 72.50 77 TYR A CA 1
ATOM 591 C C . TYR A 1 77 ? 21.617 -22.643 -26.685 1.00 72.50 77 TYR A C 1
ATOM 593 O O . TYR A 1 77 ? 21.252 -21.904 -27.599 1.00 72.50 77 TYR A O 1
ATOM 601 N N . TYR A 1 78 ? 22.769 -22.452 -26.041 1.00 73.25 78 TYR A N 1
ATOM 602 C CA . TYR A 1 78 ? 23.650 -21.305 -26.295 1.00 73.25 78 TYR A CA 1
ATOM 603 C C . TYR A 1 78 ? 24.461 -21.443 -27.583 1.00 73.25 78 TYR A C 1
ATOM 605 O O . TYR A 1 78 ? 24.869 -20.443 -28.176 1.00 73.25 78 TYR A O 1
ATOM 613 N N . ARG A 1 79 ? 24.679 -22.676 -28.052 1.00 74.38 79 ARG A N 1
ATOM 614 C CA . ARG A 1 79 ? 25.513 -22.942 -29.225 1.00 74.38 79 ARG A CA 1
ATOM 615 C C . ARG A 1 79 ? 24.977 -22.213 -30.460 1.00 74.38 79 ARG A C 1
ATOM 617 O O . ARG A 1 79 ? 23.809 -22.357 -30.831 1.00 74.38 79 ARG A O 1
ATOM 624 N N . GLY A 1 80 ? 25.848 -21.431 -31.096 1.00 69.31 80 GLY A N 1
ATOM 625 C CA . GLY A 1 80 ? 25.527 -20.666 -32.303 1.00 69.31 80 GLY A CA 1
ATOM 626 C C . GLY A 1 80 ? 24.653 -19.426 -32.078 1.00 69.31 80 GLY A C 1
ATOM 627 O O . GLY A 1 80 ? 24.209 -18.837 -33.060 1.00 69.31 80 GLY A O 1
ATOM 628 N N . ALA A 1 81 ? 24.382 -19.023 -30.829 1.00 74.75 81 ALA A N 1
ATOM 629 C CA . ALA A 1 81 ? 23.714 -17.754 -30.552 1.00 74.75 81 ALA A CA 1
ATOM 630 C C . ALA A 1 81 ? 24.649 -16.567 -30.824 1.00 74.75 81 ALA A C 1
ATOM 632 O O . ALA A 1 81 ? 25.802 -16.568 -30.403 1.00 74.75 81 ALA A O 1
ATOM 633 N N . ARG A 1 82 ? 24.139 -15.551 -31.528 1.00 74.25 82 ARG A N 1
ATOM 634 C CA . ARG A 1 82 ? 24.851 -14.299 -31.825 1.00 74.25 82 ARG A CA 1
ATOM 635 C C . ARG A 1 82 ? 24.648 -13.234 -30.748 1.00 74.25 82 ARG A C 1
ATOM 637 O O . ARG A 1 82 ? 25.488 -12.354 -30.617 1.00 74.25 82 ARG A O 1
ATOM 644 N N . ALA A 1 83 ? 23.564 -13.313 -29.975 1.00 68.81 83 ALA A N 1
ATOM 645 C CA . ALA A 1 83 ? 23.313 -12.428 -28.838 1.00 68.81 83 ALA A CA 1
ATOM 646 C C . ALA A 1 83 ? 22.521 -13.138 -27.729 1.00 68.81 83 ALA A C 1
ATOM 648 O O . ALA A 1 83 ? 21.885 -14.169 -27.963 1.00 68.81 83 ALA A O 1
ATOM 649 N N . ALA A 1 84 ? 22.549 -12.572 -26.523 1.00 75.50 84 ALA A N 1
ATOM 650 C CA . ALA A 1 84 ? 21.766 -13.042 -25.389 1.00 75.50 84 ALA A CA 1
ATOM 651 C C . ALA A 1 84 ? 21.066 -11.874 -24.684 1.00 75.50 84 ALA A C 1
ATOM 653 O O . ALA A 1 84 ? 21.658 -10.810 -24.510 1.00 75.50 84 ALA A O 1
ATOM 654 N N . ILE A 1 85 ? 19.820 -12.088 -24.266 1.00 73.69 85 ILE A N 1
ATOM 655 C CA . ILE A 1 85 ? 19.024 -11.132 -23.489 1.00 73.69 85 ILE A CA 1
ATOM 656 C C . ILE A 1 85 ? 18.930 -11.671 -22.068 1.00 73.69 85 ILE A C 1
ATOM 658 O O . ILE A 1 85 ? 18.419 -12.768 -21.863 1.00 73.69 85 ILE A O 1
ATOM 662 N N . VAL A 1 86 ? 19.441 -10.921 -21.091 1.00 72.38 86 VAL A N 1
ATOM 663 C CA . VAL A 1 86 ? 19.457 -11.342 -19.685 1.00 72.38 86 VAL A CA 1
ATOM 664 C C . VAL A 1 86 ? 18.313 -10.670 -18.932 1.00 72.38 86 VAL A C 1
ATOM 666 O O . VAL A 1 86 ? 18.261 -9.447 -18.819 1.00 72.38 86 VAL A O 1
ATOM 669 N N . CYS A 1 87 ? 17.421 -11.483 -18.383 1.00 69.81 87 CYS A N 1
ATOM 670 C CA . CYS A 1 87 ? 16.278 -11.076 -17.581 1.00 69.81 87 CYS A CA 1
ATOM 671 C C . CYS A 1 87 ? 16.537 -11.419 -16.105 1.00 69.81 87 CYS A C 1
ATOM 673 O O . CYS A 1 87 ? 16.945 -12.536 -15.783 1.00 69.81 87 CYS A O 1
ATOM 675 N N . TYR A 1 88 ? 16.300 -10.480 -15.192 1.00 67.81 88 TYR A N 1
ATOM 676 C CA . TYR A 1 88 ? 16.401 -10.712 -13.749 1.00 67.81 88 TYR A CA 1
ATOM 677 C C . TYR A 1 88 ? 15.271 -9.996 -12.999 1.00 67.81 88 TYR A C 1
ATOM 679 O O . TYR A 1 88 ? 14.734 -8.998 -13.475 1.00 67.81 88 TYR A O 1
ATOM 687 N N . GLY A 1 89 ? 14.873 -10.558 -11.854 1.00 51.41 89 GLY A N 1
ATOM 688 C CA . GLY A 1 89 ? 13.726 -10.102 -11.066 1.00 51.41 89 GLY A CA 1
ATOM 689 C C . GLY A 1 89 ? 13.978 -8.788 -10.317 1.00 51.41 89 GLY A C 1
ATOM 690 O O . GLY A 1 89 ? 15.073 -8.564 -9.807 1.00 51.41 89 GLY A O 1
ATOM 691 N N . SER A 1 90 ? 12.928 -7.956 -10.285 1.00 44.19 90 SER A N 1
ATOM 692 C CA . SER A 1 90 ? 12.785 -6.603 -9.715 1.00 44.19 90 SER A CA 1
ATOM 693 C C . SER A 1 90 ? 13.871 -5.577 -10.087 1.00 44.19 90 SER A C 1
ATOM 695 O O . SER A 1 90 ? 14.893 -5.460 -9.416 1.00 44.19 90 SER A O 1
ATOM 697 N N . SER A 1 91 ? 13.534 -4.752 -11.096 1.00 37.97 91 SER A N 1
ATOM 698 C CA . SER A 1 91 ? 14.058 -3.404 -11.425 1.00 37.97 91 SER A CA 1
ATOM 699 C C . SER A 1 91 ? 15.110 -3.180 -12.532 1.00 37.97 91 SER A C 1
ATOM 701 O O . SER A 1 91 ? 15.689 -2.104 -12.545 1.00 37.97 91 SER A O 1
ATOM 703 N N . LEU A 1 92 ? 15.331 -4.064 -13.519 1.00 38.28 92 LEU A N 1
ATOM 704 C CA . LEU A 1 92 ? 15.881 -3.645 -14.835 1.00 38.28 92 LEU A CA 1
ATOM 705 C C . LEU A 1 92 ? 15.895 -4.807 -15.847 1.00 38.28 92 LEU A C 1
ATOM 707 O O . LEU A 1 92 ? 16.431 -5.872 -15.558 1.00 38.28 92 LEU A O 1
ATOM 711 N N . ALA A 1 93 ? 15.426 -4.579 -17.075 1.00 38.28 93 ALA A N 1
ATOM 712 C CA . ALA A 1 93 ? 15.851 -5.367 -18.233 1.00 38.28 93 ALA A CA 1
ATOM 713 C C . ALA A 1 93 ? 17.027 -4.624 -18.885 1.00 38.28 93 ALA A C 1
ATOM 715 O O . ALA A 1 93 ? 16.892 -3.455 -19.242 1.00 38.28 93 ALA A O 1
ATOM 716 N N . ARG A 1 94 ? 18.199 -5.263 -19.006 1.00 44.31 94 ARG A N 1
ATOM 717 C CA . ARG A 1 94 ? 19.368 -4.666 -19.678 1.00 44.31 94 ARG A CA 1
ATOM 718 C C . ARG A 1 94 ? 19.501 -5.219 -21.095 1.00 44.31 94 ARG A C 1
ATOM 720 O O . ARG A 1 94 ? 19.554 -6.431 -21.282 1.00 44.31 94 ARG A O 1
ATOM 727 N N . PHE A 1 95 ? 19.652 -4.330 -22.075 1.00 36.66 95 PHE A N 1
ATOM 728 C CA . PHE A 1 95 ? 20.273 -4.662 -23.357 1.00 36.66 95 PHE A CA 1
ATOM 729 C C . PHE A 1 95 ? 21.794 -4.606 -23.173 1.00 36.66 95 PHE A C 1
ATOM 731 O O . PHE A 1 95 ? 22.335 -3.560 -22.821 1.00 36.66 95 PHE A O 1
ATOM 738 N N . LEU A 1 96 ? 22.489 -5.724 -23.383 1.00 38.12 96 LEU A N 1
ATOM 739 C CA . LEU A 1 96 ? 23.953 -5.767 -23.393 1.00 38.12 96 LEU A CA 1
ATOM 740 C C . LEU A 1 96 ? 24.419 -6.063 -24.820 1.00 38.12 96 LEU A C 1
ATOM 742 O O . LEU A 1 96 ? 24.165 -7.142 -25.353 1.00 38.12 96 LEU A O 1
ATOM 746 N N . CYS A 1 97 ? 25.083 -5.090 -25.450 1.00 32.94 97 CYS A N 1
ATOM 747 C CA . CYS A 1 97 ? 25.623 -5.239 -26.797 1.00 32.94 97 CYS A CA 1
ATOM 748 C C . CYS A 1 97 ? 26.992 -5.957 -26.775 1.00 32.94 97 CYS A C 1
ATOM 750 O O . CYS A 1 97 ? 28.022 -5.401 -26.414 1.00 32.94 97 CYS A O 1
ATOM 752 N N . SER A 1 98 ? 26.919 -7.231 -27.155 1.00 40.66 98 SER A N 1
ATOM 753 C CA . SER A 1 98 ? 27.826 -8.129 -27.895 1.00 40.66 98 SER A CA 1
ATOM 754 C C . SER A 1 98 ? 29.267 -8.514 -27.500 1.00 40.66 98 SER A C 1
ATOM 756 O O . SER A 1 98 ? 29.571 -9.672 -27.769 1.00 40.66 98 SER A O 1
ATOM 758 N N . GLU A 1 99 ? 30.151 -7.748 -26.849 1.00 40.25 99 GLU A N 1
ATOM 759 C CA . GLU A 1 99 ? 31.582 -8.187 -26.852 1.00 40.25 99 GLU A CA 1
ATOM 760 C C . GLU A 1 99 ? 32.143 -8.902 -25.606 1.00 40.25 99 GLU A C 1
ATOM 762 O O . GLU A 1 99 ? 33.172 -9.564 -25.708 1.00 40.25 99 GLU A O 1
ATOM 767 N N . LEU A 1 100 ? 31.485 -8.882 -24.439 1.00 38.31 100 LEU A N 1
ATOM 768 C CA . LEU A 1 100 ? 32.114 -9.372 -23.187 1.00 38.31 100 LEU A CA 1
ATOM 769 C C . LEU A 1 100 ? 31.516 -10.642 -22.557 1.00 38.31 100 LEU A C 1
ATOM 771 O O . LEU A 1 100 ? 32.096 -11.183 -21.616 1.00 38.31 100 LEU A O 1
ATOM 775 N N . ILE A 1 101 ? 30.395 -11.158 -23.070 1.00 40.88 101 ILE A N 1
ATOM 776 C CA . ILE A 1 101 ? 29.673 -12.286 -22.441 1.00 40.88 101 ILE A CA 1
ATOM 777 C C . ILE A 1 101 ? 30.130 -13.658 -22.980 1.00 40.88 101 ILE A C 1
ATOM 779 O O . ILE A 1 101 ? 29.861 -14.688 -22.366 1.00 40.88 101 ILE A O 1
ATOM 783 N N . GLN A 1 102 ? 30.867 -13.711 -24.096 1.00 40.56 102 GLN A N 1
ATOM 784 C CA . GLN A 1 102 ? 31.095 -14.964 -24.834 1.00 40.56 102 GLN A CA 1
ATOM 785 C C . GLN A 1 102 ? 31.956 -16.037 -24.129 1.00 40.56 102 GLN A C 1
ATOM 787 O O . GLN A 1 102 ? 31.981 -17.163 -24.617 1.00 40.56 102 GLN A O 1
ATOM 792 N N . SER A 1 103 ? 32.619 -15.777 -22.989 1.00 40.50 103 SER A N 1
ATOM 793 C CA . SER A 1 103 ? 33.477 -16.801 -22.345 1.00 40.50 103 SER A CA 1
ATOM 794 C C . SER A 1 103 ? 33.308 -17.018 -20.835 1.00 40.50 103 SER A C 1
ATOM 796 O O . SER A 1 103 ? 33.783 -18.033 -20.324 1.00 40.50 103 SER A O 1
ATOM 798 N N . ARG A 1 104 ? 32.649 -16.122 -20.086 1.00 38.84 104 ARG A N 1
ATOM 799 C CA . ARG A 1 104 ? 32.546 -16.206 -18.614 1.00 38.84 104 ARG A CA 1
ATOM 800 C C . ARG A 1 104 ? 31.186 -15.634 -18.172 1.00 38.84 104 ARG A C 1
ATOM 802 O O . ARG A 1 104 ? 30.839 -14.555 -18.633 1.00 38.84 104 ARG A O 1
ATOM 809 N N . GLY A 1 105 ? 30.419 -16.333 -17.317 1.00 42.38 105 GLY A N 1
ATOM 810 C CA . GLY A 1 105 ? 29.050 -15.952 -16.874 1.00 42.38 105 GLY A CA 1
ATOM 811 C C . GLY A 1 105 ? 28.917 -14.544 -16.252 1.00 42.38 105 GLY A C 1
ATOM 812 O O . GLY A 1 105 ? 29.876 -13.785 -16.270 1.00 42.38 105 GLY A O 1
ATOM 813 N N . LEU A 1 106 ? 27.770 -14.157 -15.664 1.00 41.44 106 LEU A N 1
ATOM 814 C CA . LEU A 1 106 ? 27.540 -12.777 -15.159 1.00 41.44 106 LEU A CA 1
ATOM 815 C C . LEU A 1 106 ? 28.685 -12.270 -14.259 1.00 41.44 106 LEU A C 1
ATOM 817 O O . LEU A 1 106 ? 29.204 -11.176 -14.464 1.00 41.44 106 LEU A O 1
ATOM 821 N N . THR A 1 107 ? 29.169 -13.113 -13.344 1.00 43.56 107 THR A N 1
ATOM 822 C CA . THR A 1 107 ? 30.340 -12.838 -12.494 1.00 43.56 107 THR A CA 1
ATOM 823 C C . THR A 1 107 ? 31.614 -12.608 -13.306 1.00 43.56 107 THR A C 1
ATOM 825 O O . THR A 1 107 ? 32.442 -11.770 -12.967 1.00 43.56 107 THR A O 1
ATOM 828 N N . GLY A 1 108 ? 31.771 -13.349 -14.398 1.00 45.19 108 GLY A N 1
ATOM 829 C CA . GLY A 1 108 ? 32.868 -13.233 -15.345 1.00 45.19 108 GLY A CA 1
ATOM 830 C C . GLY A 1 108 ? 32.811 -11.981 -16.212 1.00 45.19 108 GLY A C 1
ATOM 831 O O . GLY A 1 108 ? 33.853 -11.389 -16.459 1.00 45.19 108 GLY A O 1
ATOM 832 N N . SER A 1 109 ? 31.616 -11.548 -16.610 1.00 46.25 109 SER A N 1
ATOM 833 C CA . SER A 1 109 ? 31.395 -10.320 -17.382 1.00 46.25 109 SER A CA 1
ATOM 834 C C . SER A 1 109 ? 31.571 -9.070 -16.517 1.00 46.25 109 SER A C 1
ATOM 836 O O . SER A 1 109 ? 32.202 -8.111 -16.947 1.00 46.25 109 SER A O 1
ATOM 838 N N . VAL A 1 110 ? 31.106 -9.110 -15.263 1.00 54.44 110 VAL A N 1
ATOM 839 C CA . VAL A 1 110 ? 31.385 -8.072 -14.256 1.00 54.44 110 VAL A CA 1
ATOM 840 C C . VAL A 1 110 ? 32.884 -8.010 -13.958 1.00 54.44 110 VAL A C 1
ATOM 842 O O . VAL A 1 110 ? 33.459 -6.925 -13.968 1.00 54.44 110 VAL A O 1
ATOM 845 N N . ARG A 1 111 ? 33.552 -9.162 -13.783 1.00 48.22 111 ARG A N 1
ATOM 846 C CA . ARG A 1 111 ? 35.019 -9.212 -13.642 1.00 48.22 111 ARG A CA 1
ATOM 847 C C . ARG A 1 111 ? 35.732 -8.657 -14.867 1.00 48.22 111 ARG A C 1
ATOM 849 O O . ARG A 1 111 ? 36.688 -7.915 -14.707 1.00 48.22 111 ARG A O 1
ATOM 856 N N . ALA A 1 112 ? 35.294 -9.007 -16.071 1.00 53.34 112 ALA A N 1
ATOM 857 C CA . ALA A 1 112 ? 35.925 -8.539 -17.296 1.00 53.34 112 ALA A CA 1
ATOM 858 C C . ALA A 1 112 ? 35.729 -7.027 -17.491 1.00 53.34 112 ALA A C 1
ATOM 860 O O . ALA A 1 112 ? 36.690 -6.339 -17.804 1.00 53.34 112 ALA A O 1
ATOM 861 N N . ALA A 1 113 ? 34.539 -6.488 -17.213 1.00 59.59 113 ALA A N 1
ATOM 862 C CA . ALA A 1 113 ? 34.286 -5.047 -17.200 1.00 59.59 113 ALA A CA 1
ATOM 863 C C . ALA A 1 113 ? 35.141 -4.321 -16.144 1.00 59.59 113 ALA A C 1
ATOM 865 O O . ALA A 1 113 ? 35.737 -3.293 -16.449 1.00 59.59 113 ALA A O 1
ATOM 866 N N . TYR A 1 114 ? 35.283 -4.899 -14.947 1.00 56.94 114 TYR A N 1
ATOM 867 C CA . TYR A 1 114 ? 36.159 -4.376 -13.896 1.00 56.94 114 TYR A CA 1
ATOM 868 C C . TYR A 1 114 ? 37.636 -4.356 -14.322 1.00 56.94 114 TYR A C 1
ATOM 870 O O . TYR A 1 114 ? 38.289 -3.318 -14.224 1.00 56.94 114 TYR A O 1
ATOM 878 N N . PHE A 1 115 ? 38.161 -5.465 -14.860 1.00 60.03 115 PHE A N 1
ATOM 879 C CA . PHE A 1 115 ? 39.544 -5.534 -15.355 1.00 60.03 115 PHE A CA 1
ATOM 880 C C . PHE A 1 115 ? 39.782 -4.641 -16.579 1.00 60.03 115 PHE A C 1
ATOM 882 O O . PHE A 1 115 ? 40.866 -4.084 -16.726 1.00 60.03 115 PHE A O 1
ATOM 889 N N . ASN A 1 116 ? 38.755 -4.422 -17.402 1.00 64.62 116 ASN A N 1
ATOM 890 C CA . ASN A 1 116 ? 38.784 -3.466 -18.508 1.00 64.62 116 ASN A CA 1
ATOM 891 C C . ASN A 1 116 ? 38.518 -2.019 -18.060 1.00 64.62 116 ASN A C 1
ATOM 893 O O . ASN A 1 116 ? 38.377 -1.140 -18.908 1.00 64.62 116 ASN A O 1
ATOM 897 N N . ARG A 1 117 ? 38.464 -1.754 -16.744 1.00 52.88 117 ARG A N 1
ATOM 898 C CA . ARG A 1 117 ? 38.235 -0.428 -16.141 1.00 52.88 117 ARG A CA 1
ATOM 899 C C . ARG A 1 117 ? 36.978 0.273 -16.669 1.00 52.88 117 ARG A C 1
ATOM 901 O O . ARG A 1 117 ? 36.910 1.498 -16.719 1.00 52.88 117 ARG A O 1
ATOM 908 N N . VAL A 1 118 ? 35.970 -0.507 -17.047 1.00 60.03 118 VAL A N 1
ATOM 909 C CA . VAL A 1 118 ? 34.654 -0.001 -17.427 1.00 60.03 118 VAL A CA 1
ATOM 910 C C . VAL A 1 118 ? 33.900 0.329 -16.146 1.00 60.03 118 VAL A C 1
ATOM 912 O O . VAL A 1 118 ? 33.759 -0.520 -15.264 1.00 60.03 118 VAL A O 1
ATOM 915 N N . ASN A 1 119 ? 33.419 1.566 -16.032 1.00 48.53 119 ASN A N 1
ATOM 916 C CA . ASN A 1 119 ? 32.632 1.979 -14.879 1.00 48.53 119 ASN A CA 1
ATOM 917 C C . ASN A 1 119 ? 31.334 1.153 -14.795 1.00 48.53 119 ASN A C 1
ATOM 919 O O . ASN A 1 119 ? 30.550 1.109 -15.741 1.00 48.53 119 ASN A O 1
ATOM 923 N N . LEU A 1 120 ? 31.122 0.503 -13.651 1.00 70.62 120 LEU A N 1
ATOM 924 C CA . LEU A 1 120 ? 29.935 -0.304 -13.353 1.00 70.62 120 LEU A CA 1
ATOM 925 C C . LEU A 1 120 ? 28.958 0.403 -12.404 1.00 70.62 120 LEU A C 1
ATOM 927 O O . LEU A 1 120 ? 27.908 -0.151 -12.082 1.00 70.62 120 LEU A O 1
ATOM 931 N N . SER A 1 121 ? 29.296 1.616 -11.969 1.00 63.03 121 SER A N 1
ATOM 932 C CA . SER A 1 121 ? 28.410 2.488 -11.211 1.00 63.03 121 SER A CA 1
ATOM 933 C C . SER A 1 121 ? 27.637 3.402 -12.159 1.00 63.03 121 SER A C 1
ATOM 935 O O . SER A 1 121 ? 28.206 3.971 -13.093 1.00 63.03 121 SER A O 1
ATOM 937 N N . ALA A 1 122 ? 26.340 3.554 -11.913 1.00 65.94 122 ALA A N 1
ATOM 938 C CA . ALA A 1 122 ? 25.485 4.489 -12.626 1.00 65.94 122 ALA A CA 1
ATOM 939 C C . ALA A 1 122 ? 24.506 5.125 -11.642 1.00 65.94 122 ALA A C 1
ATOM 941 O O . ALA A 1 122 ? 23.929 4.434 -10.802 1.00 65.94 122 ALA A O 1
ATOM 942 N N . ASN A 1 123 ? 24.302 6.431 -11.783 1.00 77.00 123 ASN A N 1
ATOM 943 C CA . ASN A 1 123 ? 23.333 7.176 -10.992 1.00 77.00 123 ASN A CA 1
ATOM 944 C C . ASN A 1 123 ? 22.045 7.343 -11.804 1.00 77.00 123 ASN A C 1
ATOM 946 O O . ASN A 1 123 ? 22.094 7.745 -12.966 1.00 77.00 123 ASN A O 1
ATOM 950 N N . GLY A 1 124 ? 20.902 7.041 -11.191 1.00 78.88 124 GLY A N 1
ATOM 951 C CA . GLY A 1 124 ? 19.581 7.367 -11.724 1.00 78.88 124 GLY A CA 1
ATOM 952 C C . GLY A 1 124 ? 19.040 8.619 -11.042 1.00 78.88 124 GLY A C 1
ATOM 953 O O . GLY A 1 124 ? 19.179 8.765 -9.831 1.00 78.88 124 GLY A O 1
ATOM 954 N N . PHE A 1 125 ? 18.423 9.517 -11.806 1.00 75.06 125 PHE A N 1
ATOM 955 C CA . PHE A 1 125 ? 17.780 10.714 -11.273 1.00 75.06 125 PHE A CA 1
ATOM 956 C C . PHE A 1 125 ? 16.409 10.902 -11.918 1.00 75.06 125 PHE A C 1
ATOM 958 O O . PHE A 1 125 ? 16.256 10.716 -13.125 1.00 75.06 125 PHE A O 1
ATOM 965 N N . TYR A 1 126 ? 15.422 11.280 -11.110 1.00 82.75 126 TYR A N 1
ATOM 966 C CA . TYR A 1 126 ? 14.078 11.614 -11.562 1.00 82.75 126 TYR A CA 1
ATOM 967 C C . TYR A 1 126 ? 13.591 12.852 -10.813 1.00 82.75 126 TYR A C 1
ATOM 969 O O . TYR A 1 126 ? 13.691 12.927 -9.589 1.00 82.75 126 TYR A O 1
ATOM 977 N N . LYS A 1 127 ? 13.047 13.812 -11.559 1.00 83.44 127 LYS A N 1
ATOM 978 C CA . LYS A 1 127 ? 12.395 15.008 -11.029 1.00 83.44 127 LYS A CA 1
ATOM 979 C C . LYS A 1 127 ? 11.000 15.074 -11.629 1.00 83.44 127 LYS A C 1
ATOM 981 O O . LYS A 1 127 ? 10.869 15.088 -12.850 1.00 83.44 127 LYS A O 1
ATOM 986 N N . THR A 1 128 ? 9.981 15.123 -10.779 1.00 87.19 128 THR A N 1
ATOM 987 C CA . THR A 1 128 ? 8.594 15.254 -11.231 1.00 87.19 128 THR A CA 1
ATOM 988 C C . THR A 1 128 ? 8.432 16.560 -12.015 1.00 87.19 128 THR A C 1
ATOM 990 O O . THR A 1 128 ? 8.778 17.619 -11.479 1.00 87.19 128 THR A O 1
ATOM 993 N N . PRO A 1 129 ? 7.953 16.507 -13.267 1.00 86.25 129 PRO A N 1
ATOM 994 C CA . PRO A 1 129 ? 7.742 17.705 -14.065 1.00 86.25 129 PRO A CA 1
ATOM 995 C C . PRO A 1 129 ? 6.514 18.484 -13.574 1.00 86.25 129 PRO A C 1
ATOM 997 O O . PRO A 1 129 ? 5.619 17.925 -12.937 1.00 86.25 129 PRO A O 1
ATOM 1000 N N . ASP A 1 130 ? 6.475 19.775 -13.901 1.00 84.50 130 ASP A N 1
ATOM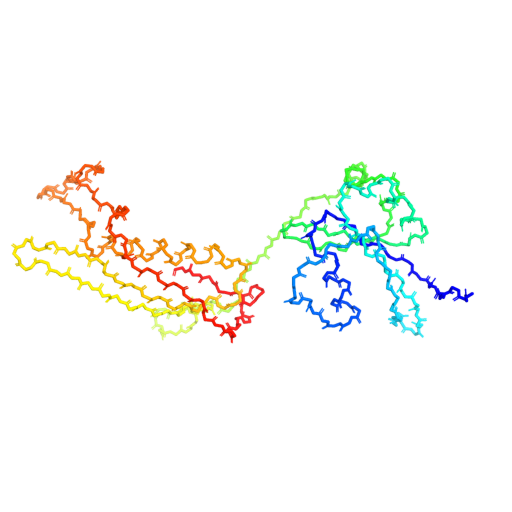 1001 C CA . ASP A 1 130 ? 5.274 20.620 -13.830 1.00 84.50 130 ASP A CA 1
ATOM 1002 C C . ASP A 1 130 ? 4.611 20.734 -12.444 1.00 84.50 130 ASP A C 1
ATOM 1004 O O . ASP A 1 130 ? 3.387 20.836 -12.334 1.00 84.50 130 ASP A O 1
ATOM 1008 N N . LEU A 1 131 ? 5.419 20.724 -11.380 1.00 87.31 131 LEU A N 1
ATOM 1009 C CA . LEU A 1 131 ? 4.990 21.088 -10.029 1.00 87.31 131 LEU A CA 1
ATOM 1010 C C . LEU A 1 131 ? 5.379 22.537 -9.728 1.00 87.31 131 LEU A C 1
ATOM 1012 O O . LEU A 1 131 ? 6.536 22.923 -9.895 1.00 87.31 131 LEU A O 1
ATOM 1016 N N . GLY A 1 132 ? 4.412 23.317 -9.255 1.00 86.00 132 GLY A N 1
ATOM 1017 C CA . GLY A 1 132 ? 4.589 24.721 -8.900 1.00 86.00 132 GLY A CA 1
ATOM 1018 C C . GLY A 1 132 ? 3.261 25.310 -8.456 1.00 86.00 132 GLY A C 1
ATOM 1019 O O . GLY A 1 132 ? 2.359 25.466 -9.277 1.00 86.00 132 GLY A O 1
ATOM 1020 N N . TYR A 1 133 ? 3.139 25.580 -7.159 1.00 91.81 133 TYR A N 1
ATOM 1021 C CA . TYR A 1 133 ? 1.969 26.201 -6.550 1.00 91.81 133 TYR A CA 1
ATOM 1022 C C . TYR A 1 133 ? 2.385 27.509 -5.892 1.00 91.81 133 TYR A C 1
ATOM 1024 O O . TYR A 1 133 ? 3.374 27.535 -5.158 1.00 91.81 133 TYR A O 1
ATOM 1032 N N . ASP A 1 134 ? 1.634 28.566 -6.161 1.00 91.12 134 ASP A N 1
ATOM 1033 C CA . ASP A 1 134 ? 1.841 29.883 -5.582 1.00 91.12 134 ASP A CA 1
ATOM 1034 C C . ASP A 1 134 ? 0.691 30.203 -4.619 1.00 91.12 134 ASP A C 1
ATOM 1036 O O . ASP A 1 134 ? -0.478 30.249 -5.010 1.00 91.12 134 ASP A O 1
ATOM 1040 N N . PHE A 1 135 ? 1.040 30.400 -3.345 1.00 93.12 135 PHE A N 1
ATOM 1041 C CA . PHE A 1 135 ? 0.087 30.699 -2.278 1.00 93.12 135 PHE A CA 1
ATOM 1042 C C . PHE A 1 135 ? -0.477 32.122 -2.367 1.00 93.12 135 PHE A C 1
ATOM 1044 O O . PHE A 1 135 ? -1.601 32.332 -1.922 1.00 93.12 135 PHE A O 1
ATOM 1051 N N . GLU A 1 136 ? 0.248 33.072 -2.965 1.00 95.25 136 GLU A N 1
ATOM 1052 C CA . GLU A 1 136 ? -0.212 34.462 -3.100 1.00 95.25 136 GLU A CA 1
ATOM 1053 C C . GLU A 1 136 ? -1.299 34.579 -4.174 1.00 95.25 136 GLU A C 1
ATOM 1055 O O . GLU A 1 136 ? -2.328 35.224 -3.980 1.00 95.25 136 GLU A O 1
ATOM 1060 N N . THR A 1 137 ? -1.100 33.909 -5.313 1.00 93.12 137 THR A N 1
ATOM 1061 C CA . THR A 1 137 ? -2.078 33.888 -6.414 1.00 93.12 137 THR A CA 1
ATOM 1062 C C . THR A 1 137 ? -3.101 32.757 -6.300 1.00 93.12 137 THR A C 1
ATOM 1064 O O . THR A 1 137 ? -4.035 32.695 -7.101 1.00 93.12 137 THR A O 1
ATOM 1067 N N . ASN A 1 138 ? -2.939 31.866 -5.314 1.00 92.69 138 ASN A N 1
ATOM 1068 C CA . ASN A 1 138 ? -3.746 30.663 -5.095 1.00 92.69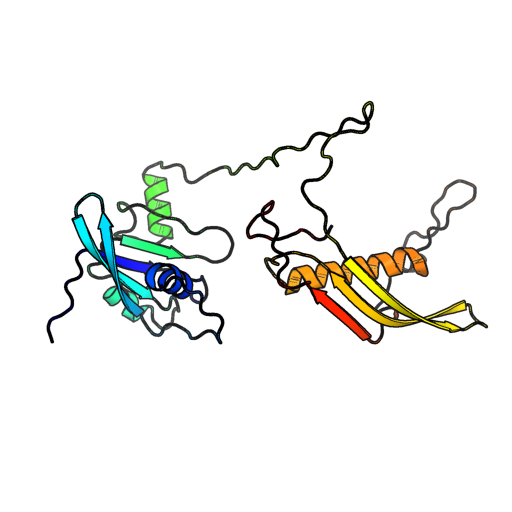 138 ASN A CA 1
ATOM 1069 C C . ASN A 1 138 ? -3.893 29.813 -6.373 1.00 92.69 138 ASN A C 1
ATOM 1071 O O . ASN A 1 138 ? -4.973 29.310 -6.696 1.00 92.69 138 ASN A O 1
ATOM 1075 N N . SER A 1 139 ? -2.808 29.716 -7.145 1.00 90.50 139 SER A N 1
ATOM 1076 C CA . SER A 1 139 ? -2.813 29.138 -8.486 1.00 90.50 139 SER A CA 1
ATOM 1077 C C . SER A 1 139 ? -1.604 28.235 -8.732 1.00 90.50 139 SER A C 1
ATOM 1079 O O . SER A 1 139 ? -0.581 28.307 -8.050 1.00 90.50 139 SER A O 1
ATOM 1081 N N . GLY A 1 140 ? -1.734 27.347 -9.717 1.00 89.50 140 GLY A N 1
ATOM 1082 C CA . GLY A 1 140 ? -0.699 26.382 -10.076 1.00 89.50 140 GLY A CA 1
ATOM 1083 C C . GLY A 1 140 ? -0.992 24.959 -9.601 1.00 89.50 140 GLY A C 1
ATOM 1084 O O . GLY A 1 140 ? -2.052 24.647 -9.056 1.00 89.50 140 GLY A O 1
ATOM 1085 N N . ARG A 1 141 ? -0.051 24.054 -9.867 1.00 88.56 141 ARG A N 1
ATOM 1086 C CA . ARG A 1 141 ? -0.208 22.614 -9.648 1.00 88.56 141 ARG A CA 1
ATOM 1087 C C . ARG A 1 141 ? 0.621 22.167 -8.451 1.00 88.56 141 ARG A C 1
ATOM 1089 O O . ARG A 1 141 ? 1.832 21.977 -8.560 1.00 88.56 141 ARG A O 1
ATOM 1096 N N . ALA A 1 142 ? -0.056 21.960 -7.324 1.00 90.19 142 ALA A N 1
ATOM 1097 C CA . ALA A 1 142 ? 0.561 21.470 -6.092 1.00 90.19 142 ALA A CA 1
ATOM 1098 C C . ALA A 1 142 ? 0.891 19.968 -6.139 1.00 90.19 142 ALA A C 1
ATOM 1100 O O . ALA A 1 142 ? 1.907 19.537 -5.598 1.00 90.19 142 ALA A O 1
ATOM 1101 N N . PHE A 1 143 ? 0.056 19.167 -6.811 1.00 90.38 143 PHE A N 1
ATOM 1102 C CA . PHE A 1 143 ?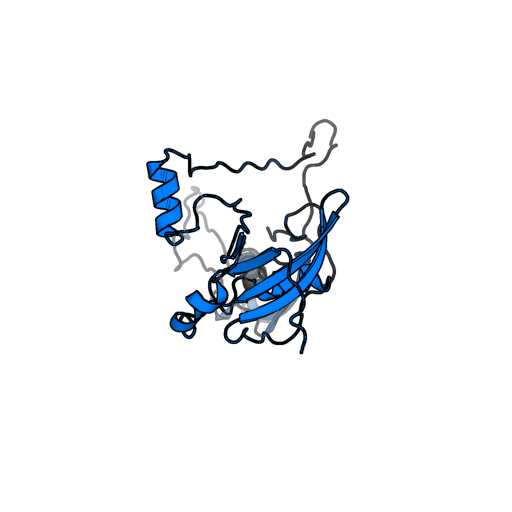 0.149 17.705 -6.792 1.00 90.38 143 PHE A CA 1
ATOM 1103 C C . PHE A 1 143 ? 0.248 17.104 -8.201 1.00 90.38 143 PHE A C 1
ATOM 1105 O O . PHE A 1 143 ? -0.337 17.600 -9.171 1.00 90.38 143 PHE A O 1
ATOM 1112 N N . ASN A 1 144 ? 0.986 15.996 -8.331 1.00 88.94 144 ASN A N 1
ATOM 1113 C CA . ASN A 1 144 ? 1.150 15.318 -9.619 1.00 88.94 144 ASN A CA 1
ATOM 1114 C C . ASN A 1 144 ? -0.123 14.542 -10.008 1.00 88.94 144 ASN A C 1
ATOM 1116 O O . ASN A 1 144 ? -0.601 14.635 -11.138 1.00 88.94 144 ASN A O 1
ATOM 1120 N N . TYR A 1 145 ? -0.709 13.817 -9.068 1.00 91.00 145 TYR A N 1
ATOM 1121 C CA . TYR A 1 145 ? -1.981 13.122 -9.221 1.00 91.00 145 TYR A CA 1
ATOM 1122 C C . TYR A 1 145 ? -2.638 13.000 -7.846 1.00 91.00 145 TYR A C 1
ATOM 1124 O O . TYR A 1 145 ? -2.002 13.288 -6.833 1.00 91.00 145 TYR A O 1
ATOM 1132 N N . PHE A 1 146 ? -3.894 12.566 -7.836 1.00 91.06 146 PHE A N 1
ATOM 1133 C CA . PHE A 1 146 ? -4.639 12.263 -6.623 1.00 91.06 146 PHE A CA 1
ATOM 1134 C C . PHE A 1 146 ? -5.035 10.786 -6.620 1.00 91.06 146 PHE A C 1
ATOM 1136 O O . PHE A 1 146 ? -5.314 10.196 -7.676 1.00 91.06 146 PHE A O 1
ATOM 1143 N N . THR A 1 147 ? -5.031 10.222 -5.422 1.00 92.06 147 THR A N 1
ATOM 1144 C CA . THR A 1 147 ? -5.544 8.890 -5.109 1.00 92.06 147 THR A CA 1
ATOM 1145 C C . THR A 1 147 ? -6.932 9.086 -4.518 1.00 92.06 147 THR A C 1
ATOM 1147 O O . THR A 1 147 ? -7.148 10.003 -3.725 1.00 92.06 147 THR A O 1
ATOM 1150 N N . TYR A 1 148 ? -7.886 8.277 -4.963 1.00 94.31 148 TYR A N 1
ATOM 1151 C CA . TYR A 1 148 ? -9.275 8.368 -4.531 1.00 94.31 148 TYR A CA 1
ATOM 1152 C C . TYR A 1 148 ? -9.668 7.089 -3.814 1.00 94.31 148 TYR A C 1
ATOM 1154 O O . TYR A 1 148 ? -9.162 6.013 -4.121 1.00 94.31 148 TYR A O 1
ATOM 1162 N N . GLY A 1 149 ? -10.598 7.204 -2.879 1.00 95.31 149 GLY A N 1
ATOM 1163 C CA . GLY A 1 149 ? -11.042 6.072 -2.094 1.00 95.31 149 GLY A CA 1
ATOM 1164 C C . GLY A 1 149 ? -12.367 6.341 -1.415 1.00 95.31 149 GLY A C 1
ATOM 1165 O O . GLY A 1 149 ? -12.715 7.490 -1.147 1.00 95.31 149 GLY A O 1
ATOM 1166 N N . VAL A 1 150 ? -13.104 5.271 -1.144 1.00 97.25 150 VAL A N 1
ATOM 1167 C CA . VAL A 1 150 ? -14.322 5.300 -0.336 1.00 97.25 150 VAL A CA 1
ATOM 1168 C C . VAL A 1 150 ? -14.266 4.147 0.653 1.00 97.25 150 VAL A C 1
ATOM 1170 O O . VAL A 1 150 ? -13.943 3.020 0.279 1.00 97.25 150 VAL A O 1
ATOM 1173 N N . ALA A 1 151 ? -14.624 4.431 1.902 1.00 97.44 151 ALA A N 1
ATOM 1174 C CA . ALA A 1 151 ? -14.818 3.433 2.940 1.00 97.44 151 ALA A CA 1
ATOM 1175 C C . ALA A 1 151 ? -16.235 3.549 3.512 1.00 97.44 151 ALA A C 1
ATOM 1177 O O . ALA A 1 151 ? -16.748 4.650 3.713 1.00 97.44 151 ALA A O 1
ATOM 1178 N N . CYS A 1 152 ? -16.860 2.408 3.779 1.00 98.00 152 CYS A N 1
ATOM 1179 C CA . CYS A 1 152 ? -18.121 2.309 4.500 1.00 98.00 152 CYS A CA 1
ATOM 1180 C C . CYS A 1 152 ? -17.915 1.363 5.680 1.00 98.00 152 CYS A C 1
ATOM 1182 O O . CYS A 1 152 ? -17.463 0.235 5.476 1.00 98.00 152 CYS A O 1
ATOM 1184 N N . SER A 1 153 ? -18.228 1.835 6.887 1.00 97.56 153 SER A N 1
ATOM 1185 C CA . SER A 1 153 ? -18.062 1.088 8.133 1.00 97.56 153 SER A CA 1
ATOM 1186 C C . SER A 1 153 ? -19.378 1.016 8.895 1.00 97.56 153 SER A C 1
ATOM 1188 O O . SER A 1 153 ? -20.106 2.002 8.988 1.00 97.56 153 SER A O 1
ATOM 1190 N N . GLU A 1 154 ? -19.645 -0.150 9.464 1.00 97.94 154 GLU A N 1
ATOM 1191 C CA . GLU A 1 154 ? -20.771 -0.431 10.342 1.00 97.94 154 GLU A CA 1
ATOM 1192 C C . GLU A 1 154 ? -20.241 -0.778 11.734 1.00 97.94 154 GLU A C 1
ATOM 1194 O O . GLU A 1 154 ? -19.338 -1.610 11.882 1.00 97.94 154 GLU A O 1
ATOM 1199 N N . VAL A 1 155 ? -20.808 -0.137 12.754 1.00 97.31 155 VAL A N 1
ATOM 1200 C CA . VAL A 1 155 ? -20.387 -0.280 14.148 1.00 97.31 155 VAL A CA 1
ATOM 1201 C C . VAL A 1 155 ? -21.593 -0.510 15.045 1.00 97.31 155 VAL A C 1
ATOM 1203 O O . VAL A 1 155 ? -22.663 0.053 14.822 1.00 97.31 155 VAL A O 1
ATOM 1206 N N . GLU A 1 156 ? -21.401 -1.318 16.078 1.00 96.88 156 GLU A N 1
ATOM 1207 C CA . GLU A 1 156 ? -22.367 -1.502 17.158 1.00 96.88 156 GLU A CA 1
ATOM 1208 C C . GLU A 1 156 ? -21.833 -0.817 18.411 1.00 96.88 156 GLU A C 1
ATOM 1210 O O . GLU A 1 156 ? -20.663 -0.993 18.752 1.00 96.88 156 GLU A O 1
ATOM 1215 N N . ILE A 1 157 ? -22.670 -0.026 19.082 1.00 97.00 157 ILE A N 1
ATOM 1216 C CA . ILE A 1 157 ? -22.291 0.740 20.271 1.00 97.00 157 ILE A CA 1
ATOM 1217 C C . ILE A 1 157 ? -23.132 0.255 21.448 1.00 97.00 157 ILE A C 1
ATOM 1219 O O . ILE A 1 157 ? -24.360 0.222 21.373 1.00 97.00 157 ILE A O 1
ATOM 1223 N N . ASP A 1 158 ? -22.469 -0.073 22.550 1.00 96.56 158 ASP A N 1
ATOM 1224 C CA . ASP A 1 158 ? -23.117 -0.308 23.831 1.00 96.56 158 ASP A CA 1
ATOM 1225 C C . ASP A 1 158 ? -23.401 1.039 24.509 1.00 96.56 158 ASP A C 1
ATOM 1227 O O . ASP A 1 158 ? -22.512 1.696 25.052 1.00 96.56 158 ASP A O 1
ATOM 1231 N N . CYS A 1 159 ? -24.669 1.448 24.495 1.00 96.38 159 CYS A N 1
ATOM 1232 C CA . CYS A 1 159 ? -25.115 2.720 25.061 1.00 96.38 159 CYS A CA 1
ATOM 1233 C C . CYS A 1 159 ? -24.947 2.829 26.588 1.00 96.38 159 CYS A C 1
ATOM 1235 O O . CYS A 1 159 ? -25.065 3.933 27.118 1.00 96.38 159 CYS A O 1
ATOM 1237 N N . LEU A 1 160 ? -24.716 1.723 27.306 1.00 96.88 160 LEU A N 1
ATOM 1238 C CA . LEU A 1 160 ? -24.512 1.741 28.757 1.00 96.88 160 LEU A CA 1
ATOM 1239 C C . LEU A 1 160 ? -23.045 1.969 29.130 1.00 96.88 160 LEU A C 1
ATOM 1241 O O . LEU A 1 160 ? -22.769 2.658 30.110 1.00 96.88 160 LEU A O 1
ATOM 1245 N N . THR A 1 161 ? -22.112 1.388 28.371 1.00 95.94 161 THR A N 1
ATOM 1246 C CA . THR A 1 161 ? -20.669 1.438 28.673 1.00 95.94 161 THR A CA 1
ATOM 1247 C C . THR A 1 161 ? -19.893 2.412 27.791 1.00 95.94 161 THR A C 1
ATOM 1249 O O . THR A 1 161 ? -18.787 2.810 28.151 1.00 95.94 161 THR A O 1
ATOM 1252 N N . GLY A 1 162 ? -20.451 2.794 26.640 1.00 92.44 162 GLY A N 1
ATOM 1253 C CA . GLY A 1 162 ? -19.754 3.556 25.604 1.00 92.44 162 GLY A CA 1
ATOM 1254 C C . GLY A 1 162 ? -18.767 2.720 24.783 1.00 92.44 162 GLY A C 1
ATOM 1255 O O . GLY A 1 162 ? -18.097 3.263 23.906 1.00 92.44 162 GLY A O 1
ATOM 1256 N N . ALA A 1 163 ? -18.665 1.412 25.039 1.00 93.81 163 ALA A N 1
ATOM 1257 C CA . ALA A 1 163 ? -17.860 0.513 24.224 1.00 93.81 163 ALA A CA 1
ATOM 1258 C C . ALA A 1 163 ? -18.481 0.346 22.832 1.00 93.81 163 ALA A C 1
ATOM 1260 O O . ALA A 1 163 ? -19.696 0.451 22.658 1.00 93.81 163 ALA A O 1
ATOM 1261 N N . HIS A 1 164 ? -17.652 0.050 21.834 1.00 94.94 164 HIS A N 1
ATOM 1262 C CA . HIS A 1 164 ? -18.124 -0.215 20.482 1.00 94.94 164 HIS A CA 1
ATOM 1263 C C . HIS A 1 164 ? -17.403 -1.409 19.865 1.00 94.94 164 HIS A C 1
ATOM 1265 O O . HIS A 1 164 ? -16.313 -1.792 20.293 1.00 94.94 164 HIS A O 1
ATOM 1271 N N . LYS A 1 165 ? -18.025 -1.993 18.842 1.00 94.25 165 LYS A N 1
ATOM 1272 C CA . LYS A 1 165 ? -17.458 -3.069 18.038 1.00 94.25 165 LYS A CA 1
ATOM 1273 C C . LYS A 1 165 ? -17.589 -2.744 16.560 1.00 94.25 165 LYS A C 1
ATOM 1275 O O . LYS A 1 165 ? -18.669 -2.411 16.078 1.00 94.25 165 LYS A O 1
ATOM 1280 N N . ASN A 1 166 ? -16.495 -2.928 15.831 1.00 96.19 166 ASN A N 1
ATOM 1281 C CA . ASN A 1 166 ? -16.478 -2.808 14.380 1.00 96.19 166 ASN A CA 1
ATOM 1282 C C . ASN A 1 166 ? -17.072 -4.082 13.752 1.00 96.19 166 ASN A C 1
ATOM 1284 O O . ASN A 1 166 ? -16.479 -5.167 13.802 1.00 96.19 166 ASN A O 1
ATOM 1288 N N . LEU A 1 167 ? -18.276 -3.970 13.186 1.00 96.69 167 LEU A N 1
ATOM 1289 C CA . LEU A 1 167 ? -18.984 -5.104 12.593 1.00 96.69 167 LEU A CA 1
ATOM 1290 C C . LEU A 1 167 ? -18.428 -5.410 11.205 1.00 96.69 167 LEU A C 1
ATOM 1292 O O . LEU A 1 167 ? -17.931 -6.512 10.952 1.00 96.69 167 LEU A O 1
ATOM 1296 N N . SER A 1 168 ? -18.472 -4.428 10.310 1.00 97.75 168 SER A N 1
ATOM 1297 C CA . SER A 1 168 ? -18.014 -4.603 8.939 1.00 97.75 168 SER A CA 1
ATOM 1298 C C . SER A 1 168 ? -17.440 -3.317 8.357 1.00 97.75 168 SER A C 1
ATOM 1300 O O . SER A 1 168 ? -17.913 -2.225 8.656 1.00 97.75 168 SER A O 1
ATOM 1302 N N . THR A 1 169 ? -16.421 -3.454 7.509 1.00 98.25 169 THR A N 1
ATOM 1303 C CA . THR A 1 169 ? -15.873 -2.350 6.722 1.00 98.25 169 THR A CA 1
ATOM 1304 C C . THR A 1 169 ? -15.612 -2.814 5.296 1.00 98.25 169 THR A C 1
ATOM 1306 O O . THR A 1 169 ? -14.978 -3.847 5.067 1.00 98.25 169 THR A O 1
ATOM 1309 N N . THR A 1 170 ? -16.070 -2.026 4.325 1.00 98.25 170 THR A N 1
ATOM 1310 C CA . THR A 1 170 ? -15.732 -2.198 2.908 1.00 98.25 170 THR A CA 1
ATOM 1311 C C . THR A 1 170 ? -15.008 -0.965 2.397 1.00 98.25 170 THR A C 1
ATOM 1313 O O . THR A 1 170 ? -15.493 0.151 2.574 1.00 98.25 170 THR A O 1
ATOM 1316 N N . ILE A 1 171 ? -13.866 -1.175 1.746 1.00 98.12 171 ILE A N 1
ATOM 1317 C CA . ILE A 1 171 ? -13.010 -0.120 1.209 1.00 98.12 171 ILE A CA 1
ATOM 1318 C C . ILE A 1 171 ? -12.797 -0.364 -0.283 1.00 98.12 171 ILE A C 1
ATOM 1320 O O . ILE A 1 171 ? -12.459 -1.474 -0.700 1.00 98.12 171 ILE A O 1
ATOM 1324 N N . VAL A 1 172 ? -12.971 0.685 -1.083 1.00 97.00 172 VAL A N 1
ATOM 1325 C CA . VAL A 1 172 ? -12.622 0.702 -2.505 1.00 97.00 172 VAL A CA 1
ATOM 1326 C C . VAL A 1 172 ? -11.612 1.815 -2.746 1.00 97.00 172 VAL A C 1
ATOM 1328 O O . VAL A 1 172 ? -11.920 2.973 -2.477 1.00 97.00 172 VAL A O 1
ATOM 1331 N N . MET A 1 173 ? -10.431 1.471 -3.264 1.00 96.44 173 MET A N 1
ATOM 1332 C CA . MET A 1 173 ? -9.328 2.415 -3.494 1.00 96.44 173 MET A CA 1
ATOM 1333 C C . MET A 1 173 ? -8.895 2.438 -4.958 1.00 96.44 173 MET A C 1
ATOM 1335 O O . MET A 1 173 ? -8.678 1.394 -5.574 1.00 96.44 173 MET A O 1
ATOM 1339 N N . ASP A 1 174 ? -8.720 3.635 -5.510 1.00 94.56 174 ASP A N 1
ATOM 1340 C CA . ASP A 1 174 ? -8.101 3.873 -6.811 1.00 94.56 174 ASP A CA 1
ATOM 1341 C C . ASP A 1 174 ? -6.582 4.009 -6.664 1.00 94.56 174 ASP A C 1
ATOM 1343 O O . ASP A 1 174 ? -6.046 5.097 -6.439 1.00 94.56 174 ASP A O 1
ATOM 1347 N N . VAL A 1 175 ? -5.894 2.881 -6.845 1.00 91.69 175 VAL A N 1
ATOM 1348 C CA . VAL A 1 175 ? -4.424 2.786 -6.857 1.00 91.69 175 VAL A CA 1
ATOM 1349 C C . VAL A 1 175 ? -3.849 2.705 -8.280 1.00 91.69 175 VAL A C 1
ATOM 1351 O O . VAL A 1 175 ? -2.672 2.394 -8.479 1.00 91.69 175 VAL A O 1
ATOM 1354 N N . GLY A 1 176 ? -4.670 2.973 -9.296 1.00 91.00 176 GLY A N 1
ATOM 1355 C CA . GLY A 1 176 ? -4.355 2.709 -10.694 1.00 91.00 176 GLY A CA 1
ATOM 1356 C C . GLY A 1 176 ? -3.901 1.274 -10.973 1.00 91.00 176 GLY A C 1
ATOM 1357 O O . GLY A 1 176 ? -4.444 0.314 -10.428 1.00 91.00 176 GLY A O 1
ATOM 1358 N N . HIS A 1 177 ? -2.903 1.100 -11.842 1.00 86.31 177 HIS A N 1
ATOM 1359 C CA . HIS A 1 177 ? -2.309 -0.214 -12.097 1.00 86.31 177 HIS A CA 1
ATOM 1360 C C . HIS A 1 177 ? -1.279 -0.545 -11.018 1.00 86.31 177 HIS A C 1
ATOM 1362 O O . HIS A 1 177 ? -0.100 -0.202 -11.124 1.00 86.31 177 HIS A O 1
ATOM 1368 N N . SER A 1 178 ? -1.753 -1.216 -9.972 1.00 86.12 178 SER A N 1
ATOM 1369 C CA . SER A 1 178 ? -0.924 -1.687 -8.865 1.00 86.12 178 SER A CA 1
ATOM 1370 C C . SER A 1 178 ? 0.314 -2.452 -9.356 1.00 86.12 178 SER A C 1
ATOM 1372 O O . SER A 1 178 ? 0.222 -3.374 -10.171 1.00 86.12 178 SER A O 1
ATOM 1374 N N . LEU A 1 179 ? 1.484 -2.078 -8.825 1.00 82.19 179 LEU A N 1
ATOM 1375 C CA . LEU A 1 179 ? 2.746 -2.785 -9.075 1.00 82.19 179 LEU A CA 1
ATOM 1376 C C . LEU A 1 179 ? 2.786 -4.124 -8.331 1.00 82.19 179 LEU A C 1
ATOM 1378 O O . LEU A 1 179 ? 3.360 -5.098 -8.821 1.00 82.19 179 LEU A O 1
ATOM 1382 N N . ASN A 1 180 ? 2.208 -4.151 -7.129 1.00 85.88 180 ASN A N 1
ATOM 1383 C CA . ASN A 1 180 ? 2.069 -5.339 -6.307 1.00 85.88 180 ASN A CA 1
ATOM 1384 C C . ASN A 1 180 ? 0.784 -5.237 -5.466 1.00 85.88 180 ASN A C 1
ATOM 1386 O O . ASN A 1 180 ? 0.811 -4.630 -4.392 1.00 85.88 180 ASN A O 1
ATOM 1390 N N . PRO A 1 181 ? -0.312 -5.884 -5.904 1.00 86.75 181 PRO A N 1
ATOM 1391 C CA . PRO A 1 181 ? -1.604 -5.778 -5.231 1.00 86.75 181 PRO A CA 1
ATOM 1392 C C . PRO A 1 181 ? -1.577 -6.208 -3.765 1.00 86.75 181 PRO A C 1
ATOM 1394 O O . PRO A 1 181 ? -2.312 -5.653 -2.960 1.00 86.75 181 PRO A O 1
ATOM 1397 N N . ALA A 1 182 ? -0.720 -7.166 -3.395 1.00 86.88 182 ALA A N 1
ATOM 1398 C CA . ALA A 1 182 ? -0.624 -7.630 -2.013 1.00 86.88 182 ALA A CA 1
ATOM 1399 C C . ALA A 1 182 ? -0.028 -6.565 -1.080 1.00 86.88 182 ALA A C 1
ATOM 1401 O O . ALA A 1 182 ? -0.456 -6.444 0.064 1.00 86.88 182 ALA A O 1
ATOM 1402 N N . ILE A 1 183 ? 0.945 -5.785 -1.566 1.00 89.81 183 ILE A N 1
ATOM 1403 C CA . ILE A 1 183 ? 1.534 -4.691 -0.785 1.00 89.81 183 ILE A CA 1
ATOM 1404 C C . ILE A 1 183 ? 0.540 -3.541 -0.685 1.00 89.81 183 ILE A C 1
ATOM 1406 O O . ILE A 1 183 ? 0.336 -3.024 0.408 1.00 89.81 183 ILE A O 1
ATOM 1410 N N . ASP A 1 184 ? -0.092 -3.175 -1.799 1.00 90.06 184 ASP A N 1
ATOM 1411 C CA . ASP A 1 184 ? -1.016 -2.042 -1.832 1.00 90.06 184 ASP A CA 1
ATOM 1412 C C . ASP A 1 184 ? -2.249 -2.309 -0.958 1.00 90.06 184 ASP A C 1
ATOM 1414 O O . ASP A 1 184 ? -2.632 -1.450 -0.173 1.00 90.06 184 ASP A O 1
ATOM 1418 N N . ILE A 1 185 ? -2.808 -3.527 -0.982 1.00 92.31 185 ILE A N 1
ATOM 1419 C CA . ILE A 1 185 ? -3.884 -3.920 -0.056 1.00 92.31 185 ILE A CA 1
ATOM 1420 C C . ILE A 1 185 ? -3.415 -3.823 1.400 1.00 92.31 185 ILE A C 1
ATOM 1422 O O . ILE A 1 185 ? -4.119 -3.245 2.222 1.00 92.31 185 ILE A O 1
ATOM 1426 N N . GLY A 1 186 ? -2.213 -4.316 1.716 1.00 93.56 186 GLY A N 1
ATOM 1427 C CA . GLY A 1 186 ? -1.668 -4.221 3.072 1.00 93.56 186 GLY A CA 1
ATOM 1428 C C . GLY A 1 186 ? -1.471 -2.776 3.551 1.00 93.56 186 GLY A C 1
ATOM 1429 O O . GLY A 1 186 ? -1.641 -2.502 4.738 1.00 93.56 186 GLY A O 1
ATOM 1430 N N . GLN A 1 187 ? -1.153 -1.842 2.646 1.00 93.12 187 GLN A N 1
ATOM 1431 C CA . GLN A 1 187 ? -1.095 -0.410 2.965 1.00 93.12 187 GLN A CA 1
ATOM 1432 C C . GLN A 1 187 ? -2.483 0.148 3.272 1.00 93.12 187 GLN A C 1
ATOM 1434 O O . GLN A 1 187 ? -2.646 0.791 4.306 1.00 93.12 187 GLN A O 1
ATOM 1439 N N . VAL A 1 188 ? -3.485 -0.155 2.440 1.00 95.50 188 VAL A N 1
ATOM 1440 C CA . VAL A 1 188 ? -4.874 0.278 2.665 1.00 95.50 188 VAL A CA 1
ATOM 1441 C C . VAL A 1 188 ? -5.387 -0.224 4.017 1.00 95.50 188 VAL A C 1
ATOM 1443 O O . VAL A 1 188 ? -5.940 0.547 4.798 1.00 95.50 188 VAL A O 1
ATOM 1446 N N . GLU A 1 189 ? -5.185 -1.508 4.322 1.00 95.25 189 GLU A N 1
ATOM 1447 C CA . GLU A 1 189 ? -5.612 -2.117 5.588 1.00 95.25 189 GLU A CA 1
ATOM 1448 C C . GLU A 1 189 ? -4.886 -1.501 6.790 1.00 95.25 189 GLU A C 1
ATOM 1450 O O . GLU A 1 189 ? -5.517 -1.149 7.789 1.00 95.25 189 GLU A O 1
ATOM 1455 N N . GLY A 1 190 ? -3.565 -1.330 6.689 1.00 95.00 190 GLY A N 1
ATOM 1456 C CA . GLY A 1 190 ? -2.750 -0.740 7.748 1.00 95.00 190 GLY A CA 1
ATOM 1457 C C . GLY A 1 190 ? -3.105 0.721 8.021 1.00 95.00 190 GLY A C 1
ATOM 1458 O O . GLY A 1 190 ? -3.301 1.097 9.177 1.00 95.00 190 GLY A O 1
ATOM 1459 N N . ALA A 1 191 ? -3.237 1.531 6.969 1.00 96.25 191 ALA A N 1
ATOM 1460 C CA . ALA A 1 191 ? -3.619 2.936 7.065 1.00 96.25 191 ALA A CA 1
ATOM 1461 C C . ALA A 1 191 ? -5.040 3.093 7.619 1.00 96.25 191 ALA A C 1
ATOM 1463 O O . ALA A 1 191 ? -5.274 3.928 8.493 1.00 96.25 191 ALA A O 1
ATOM 1464 N N . PHE A 1 192 ? -5.977 2.247 7.177 1.00 96.19 192 PHE A N 1
ATOM 1465 C CA . PHE A 1 192 ? -7.329 2.233 7.724 1.00 96.19 192 PHE A CA 1
ATOM 1466 C C . PHE A 1 192 ? -7.322 1.940 9.227 1.00 96.19 192 PHE A C 1
ATOM 1468 O O . PHE A 1 192 ? -7.930 2.688 9.991 1.00 96.19 192 PHE A O 1
ATOM 1475 N N . MET A 1 193 ? -6.597 0.910 9.675 1.00 96.50 193 MET A N 1
ATOM 1476 C CA . MET A 1 193 ? -6.533 0.579 11.101 1.00 96.50 193 MET A CA 1
ATOM 1477 C C . MET A 1 193 ? -5.850 1.670 11.929 1.00 96.50 193 MET A C 1
ATOM 1479 O O . MET A 1 193 ? -6.317 1.961 13.026 1.00 96.50 193 MET A O 1
ATOM 1483 N N . GLN A 1 194 ? -4.809 2.327 11.411 1.00 96.19 194 GLN A N 1
ATOM 1484 C CA . GLN A 1 194 ? -4.225 3.505 12.067 1.00 96.19 194 GLN A CA 1
ATOM 1485 C C . GLN A 1 194 ? -5.238 4.652 12.191 1.00 96.19 194 GLN A C 1
ATOM 1487 O O . GLN A 1 194 ? -5.314 5.294 13.235 1.00 96.19 194 GLN A O 1
ATOM 1492 N N . GLY A 1 195 ? -6.058 4.879 11.161 1.00 96.50 195 GLY A N 1
ATOM 1493 C CA . GLY A 1 195 ? -7.159 5.841 11.213 1.00 96.50 195 GLY A CA 1
ATOM 1494 C C . GLY A 1 195 ? -8.211 5.475 12.263 1.00 96.50 195 GLY A C 1
ATOM 1495 O O . GLY A 1 195 ? -8.626 6.332 13.037 1.00 96.50 195 GLY A O 1
ATOM 1496 N N . VAL A 1 196 ? -8.603 4.199 12.347 1.00 95.75 196 VAL A N 1
ATOM 1497 C CA . VAL A 1 196 ? -9.502 3.710 13.407 1.00 95.75 196 VAL A CA 1
ATOM 1498 C C . VAL A 1 196 ? -8.911 4.013 14.783 1.00 95.75 196 VAL A C 1
ATOM 1500 O O . VAL A 1 196 ? -9.607 4.585 15.620 1.00 95.75 196 VAL A O 1
ATOM 1503 N N . GLY A 1 197 ? -7.629 3.709 14.996 1.00 95.75 197 GLY A N 1
ATOM 1504 C CA . GLY A 1 197 ? -6.914 4.040 16.229 1.00 95.75 197 GLY A CA 1
ATOM 1505 C C . GLY A 1 197 ? -7.005 5.521 16.566 1.00 95.75 197 GLY A C 1
ATOM 1506 O O . GLY A 1 197 ? -7.537 5.871 17.619 1.00 95.75 197 GLY A O 1
ATOM 1507 N N . LEU A 1 198 ? -6.599 6.380 15.631 1.00 96.94 198 LEU A N 1
ATOM 1508 C CA . LEU A 1 198 ? -6.621 7.836 15.776 1.00 96.94 198 LEU A CA 1
ATOM 1509 C C . LEU A 1 198 ? -7.993 8.390 16.183 1.00 96.94 198 LEU A C 1
ATOM 1511 O O . LEU A 1 198 ? -8.064 9.306 16.997 1.00 96.94 198 LEU A O 1
ATOM 1515 N N . PHE A 1 199 ? -9.078 7.874 15.601 1.00 96.50 199 PHE A N 1
ATOM 1516 C CA . PHE A 1 199 ? -10.413 8.438 15.814 1.00 96.50 199 PHE A CA 1
ATOM 1517 C C . PHE A 1 199 ? -11.199 7.800 16.960 1.00 96.50 199 PHE A C 1
ATOM 1519 O O . PHE A 1 199 ? -12.205 8.375 17.374 1.00 96.50 199 PHE A O 1
ATOM 1526 N N . THR A 1 200 ? -10.794 6.627 17.457 1.00 94.56 200 THR A N 1
ATOM 1527 C CA . THR A 1 200 ? -11.630 5.861 18.401 1.00 94.56 200 THR A CA 1
ATOM 1528 C C . THR A 1 200 ? -10.916 5.352 19.650 1.00 94.56 200 THR A C 1
ATOM 1530 O O . THR A 1 200 ? -11.594 5.101 20.645 1.00 94.56 200 THR A O 1
ATOM 1533 N N . LEU A 1 201 ? -9.586 5.200 19.636 1.00 93.12 201 LEU A N 1
ATOM 1534 C CA . LEU A 1 201 ? -8.839 4.549 20.725 1.00 93.12 201 LEU A CA 1
ATOM 1535 C C . LEU A 1 201 ? -7.679 5.395 21.259 1.00 93.12 201 LEU A C 1
ATOM 1537 O O . LEU A 1 201 ? -7.434 5.436 22.465 1.00 93.12 201 LEU A O 1
ATOM 1541 N N . GLU A 1 202 ? -6.933 6.034 20.364 1.00 95.12 202 GLU A N 1
ATOM 1542 C CA . GLU A 1 202 ? -5.666 6.678 20.676 1.00 95.12 202 GLU A CA 1
ATOM 1543 C C . GLU A 1 202 ? -5.895 8.061 21.289 1.00 95.12 202 GLU A C 1
ATOM 1545 O O . GLU A 1 202 ? -6.243 9.020 20.604 1.00 95.12 202 GLU A O 1
ATOM 1550 N N . GLU A 1 203 ? -5.653 8.177 22.596 1.00 95.06 203 GLU A N 1
ATOM 1551 C CA . GLU A 1 203 ? -5.781 9.439 23.321 1.00 95.06 203 GLU A CA 1
ATOM 1552 C C . GLU A 1 203 ? -4.476 9.811 24.041 1.00 95.06 203 GLU A C 1
ATOM 1554 O O . GLU A 1 203 ? -3.856 9.014 24.756 1.00 95.06 203 GLU A O 1
ATOM 1559 N N . LEU A 1 204 ? -4.043 11.060 23.859 1.00 95.81 204 LEU A N 1
ATOM 1560 C CA . LEU A 1 204 ? -2.878 11.616 24.538 1.00 95.81 204 LEU A CA 1
ATOM 1561 C C . LEU A 1 204 ? -3.330 12.469 25.719 1.00 95.81 204 LEU A C 1
ATOM 1563 O O . LEU A 1 204 ? -3.907 13.539 25.541 1.00 95.81 204 LEU A O 1
ATOM 1567 N N . HIS A 1 205 ? -3.044 12.011 26.937 1.00 95.38 205 HIS A N 1
ATOM 1568 C CA . HIS A 1 205 ? -3.376 12.769 28.143 1.00 95.38 205 HIS A CA 1
ATOM 1569 C C . HIS A 1 205 ? -2.177 13.592 28.586 1.00 95.38 205 HIS A C 1
ATOM 1571 O O . HIS A 1 205 ? -1.074 13.066 28.753 1.00 95.38 205 HIS A O 1
ATOM 1577 N N . TYR A 1 206 ? -2.406 14.875 28.835 1.00 96.81 206 TYR A N 1
ATOM 1578 C CA . TYR A 1 206 ? -1.394 15.804 29.322 1.00 96.81 206 TYR A CA 1
ATOM 1579 C C . TYR A 1 206 ? -1.809 16.363 30.679 1.00 96.81 206 TYR A C 1
ATOM 1581 O O . TYR A 1 206 ? -2.983 16.643 30.918 1.00 96.81 206 TYR A O 1
ATOM 1589 N N . SER A 1 207 ? -0.842 16.554 31.574 1.00 96.75 207 SER A N 1
ATOM 1590 C CA . SER A 1 207 ? -1.086 17.309 32.800 1.00 96.75 207 SER A CA 1
ATOM 1591 C C . SER A 1 207 ? -1.318 18.796 32.483 1.00 96.75 207 SER A C 1
ATOM 1593 O O . SER A 1 207 ? -0.856 19.277 31.443 1.00 96.75 207 SER A O 1
ATOM 1595 N N . PRO A 1 208 ? -1.927 19.579 33.395 1.00 96.62 208 PRO A N 1
ATOM 1596 C CA . PRO A 1 208 ? -2.052 21.034 33.236 1.00 96.62 208 PRO A CA 1
ATOM 1597 C C . PRO A 1 208 ? -0.711 21.774 33.067 1.00 96.62 208 PRO A C 1
ATOM 1599 O O . PRO A 1 208 ? -0.681 22.917 32.628 1.00 96.62 208 PRO A O 1
ATOM 1602 N N . GLN A 1 209 ? 0.405 21.127 33.411 1.00 96.81 209 GLN A N 1
ATOM 1603 C CA . GLN A 1 209 ? 1.772 21.633 33.252 1.00 96.81 209 GLN A CA 1
ATOM 1604 C C . GLN A 1 209 ? 2.415 21.198 31.920 1.00 96.81 209 GLN A C 1
ATOM 1606 O O . GLN A 1 209 ? 3.605 21.421 31.715 1.00 96.81 209 GLN A O 1
ATOM 1611 N N . GLY A 1 210 ? 1.658 20.549 31.029 1.00 95.25 210 GLY A N 1
ATOM 1612 C CA . GLY A 1 210 ? 2.123 20.094 29.715 1.00 95.25 210 GLY A CA 1
ATOM 1613 C C . GLY A 1 210 ? 2.893 18.771 29.732 1.00 95.25 210 GLY A C 1
ATOM 1614 O O . GLY A 1 210 ? 3.549 18.424 28.751 1.00 95.25 210 GLY A O 1
ATOM 1615 N N . VAL A 1 211 ? 2.843 18.008 30.827 1.00 96.00 211 VAL A N 1
ATOM 1616 C CA . VAL A 1 211 ? 3.559 16.729 30.927 1.00 96.00 211 VAL A CA 1
ATOM 1617 C C . VAL A 1 211 ? 2.713 15.615 30.314 1.00 96.00 211 VAL A C 1
ATOM 1619 O O . VAL A 1 211 ? 1.627 15.335 30.811 1.00 96.00 211 VAL A O 1
ATOM 1622 N N . LEU A 1 212 ? 3.219 14.937 29.276 1.00 96.06 212 LEU A N 1
ATOM 1623 C CA . LEU A 1 212 ? 2.557 13.759 28.696 1.00 96.06 212 LEU A CA 1
ATOM 1624 C C . LEU A 1 212 ? 2.470 12.622 29.726 1.00 96.06 212 LEU A C 1
ATOM 1626 O O . LEU A 1 212 ? 3.504 12.201 30.253 1.00 96.06 212 LEU A O 1
ATOM 1630 N N . LEU A 1 213 ? 1.264 12.113 29.968 1.00 94.19 213 LEU A N 1
ATOM 1631 C CA . LEU A 1 213 ? 0.961 11.049 30.930 1.00 94.19 213 LEU A CA 1
ATOM 1632 C C . LEU A 1 213 ? 0.917 9.659 30.269 1.00 94.19 213 LEU A C 1
ATOM 1634 O O . LEU A 1 213 ? 1.327 8.666 30.873 1.00 94.19 213 LEU A O 1
ATOM 1638 N N . THR A 1 214 ? 0.493 9.569 29.009 1.00 92.81 214 THR A N 1
ATOM 1639 C CA . THR A 1 214 ? 0.336 8.303 28.273 1.00 92.81 214 THR A CA 1
ATOM 1640 C C . THR A 1 214 ? 1.640 7.845 27.598 1.00 92.81 214 THR A C 1
ATOM 1642 O O . THR A 1 214 ? 1.767 7.819 26.380 1.00 92.81 214 THR A O 1
ATOM 1645 N N . ARG A 1 215 ? 2.664 7.491 28.391 1.00 89.44 215 ARG A N 1
ATOM 1646 C CA . ARG A 1 215 ? 4.031 7.179 27.896 1.00 89.44 215 ARG A CA 1
ATOM 1647 C C . ARG A 1 215 ? 4.315 5.706 27.573 1.00 89.44 215 ARG A C 1
ATOM 1649 O O . ARG A 1 215 ? 5.471 5.286 27.596 1.00 89.44 215 ARG A O 1
ATOM 1656 N N . GLY A 1 216 ? 3.300 4.897 27.298 1.00 90.25 216 GLY A N 1
ATOM 1657 C CA . GLY A 1 216 ? 3.533 3.501 26.932 1.00 90.25 216 GLY A CA 1
ATOM 1658 C C . GLY A 1 216 ? 2.260 2.724 26.624 1.00 90.25 216 GLY A C 1
ATOM 1659 O O . GLY A 1 216 ? 1.169 3.224 26.874 1.00 90.25 216 GLY A O 1
ATOM 1660 N N . PRO A 1 217 ? 2.378 1.469 26.158 1.00 84.94 217 PRO A N 1
ATOM 1661 C CA . PRO A 1 217 ? 1.241 0.656 25.704 1.00 84.94 217 PRO A CA 1
ATOM 1662 C C . PRO A 1 217 ? 0.242 0.310 26.824 1.00 84.94 217 PRO A C 1
ATOM 1664 O O . PRO A 1 217 ? -0.885 -0.124 26.581 1.00 84.94 217 PRO A O 1
ATOM 1667 N N . GLY A 1 218 ? 0.644 0.491 28.087 1.00 86.75 218 GLY A N 1
ATOM 1668 C CA . GLY A 1 218 ? -0.249 0.379 29.238 1.00 86.75 218 GLY A CA 1
ATOM 1669 C C . GLY A 1 218 ? -1.309 1.483 29.276 1.00 86.75 218 GLY A C 1
ATOM 1670 O O . GLY A 1 218 ? -2.447 1.194 29.633 1.00 86.75 218 GLY A O 1
ATOM 1671 N N . SER A 1 219 ? -0.951 2.699 28.860 1.00 88.94 219 SER A N 1
ATOM 1672 C CA . SER A 1 219 ? -1.775 3.910 28.959 1.00 88.94 219 SER A CA 1
ATOM 1673 C C . SER A 1 219 ? -2.135 4.537 27.608 1.00 88.94 219 SER A C 1
ATOM 1675 O O . SER A 1 219 ? -3.107 5.273 27.537 1.00 88.94 219 SER A O 1
ATOM 1677 N N . TYR A 1 220 ? -1.408 4.212 26.539 1.00 94.50 220 TYR A N 1
ATOM 1678 C CA . TYR A 1 220 ? -1.722 4.553 25.154 1.00 94.50 220 TYR A CA 1
ATOM 1679 C C . TYR A 1 220 ? -2.156 3.290 24.410 1.00 94.50 220 TYR A C 1
ATOM 1681 O O . TYR A 1 220 ? -1.383 2.331 24.321 1.00 94.50 220 TYR A O 1
ATOM 1689 N N . LYS A 1 221 ? -3.397 3.260 23.920 1.00 93.19 221 LYS A N 1
ATOM 1690 C CA . LYS A 1 221 ? -3.992 2.066 23.313 1.00 93.19 221 LYS A CA 1
ATOM 1691 C C . LYS A 1 221 ? -4.082 2.226 21.804 1.00 93.19 221 LYS A C 1
ATOM 1693 O O . LYS A 1 221 ? -4.930 2.948 21.303 1.00 93.19 221 LYS A O 1
ATOM 1698 N N . ILE A 1 222 ? -3.196 1.522 21.111 1.00 94.12 222 ILE A N 1
ATOM 1699 C CA . ILE A 1 222 ? -3.312 1.298 19.670 1.00 94.12 222 ILE A CA 1
ATOM 1700 C C . ILE A 1 222 ? -4.334 0.184 19.396 1.00 94.12 222 ILE A C 1
ATOM 1702 O O . ILE A 1 222 ? -4.525 -0.670 20.271 1.00 94.12 222 ILE A O 1
ATOM 1706 N N . PRO A 1 223 ? -4.928 0.137 18.192 1.00 94.50 223 PRO A N 1
ATOM 1707 C CA . PRO A 1 223 ? -5.774 -0.972 17.773 1.00 94.50 223 PRO A CA 1
ATOM 1708 C C . PRO A 1 223 ? -5.071 -2.322 17.930 1.00 94.50 223 PRO A C 1
ATOM 1710 O O . PRO A 1 223 ? -3.978 -2.549 17.404 1.00 94.50 223 PRO A O 1
ATOM 1713 N N . GLY A 1 224 ? -5.711 -3.230 18.659 1.00 90.69 224 GLY A N 1
ATOM 1714 C CA . GLY A 1 224 ? -5.330 -4.629 18.759 1.00 90.69 224 GLY A CA 1
ATOM 1715 C C . GLY A 1 224 ? -6.108 -5.508 17.781 1.00 90.69 224 GLY A C 1
ATOM 1716 O O . GLY A 1 224 ? -6.969 -5.058 17.029 1.00 90.69 224 GLY A O 1
ATOM 1717 N N . PHE A 1 225 ? -5.851 -6.818 17.830 1.00 91.94 225 PHE A N 1
ATOM 1718 C CA . PHE A 1 225 ? -6.553 -7.795 16.985 1.00 91.94 225 PHE A CA 1
ATOM 1719 C C . PHE A 1 225 ? -8.077 -7.806 17.186 1.00 91.94 225 PHE A C 1
ATOM 1721 O O . PHE A 1 225 ? -8.804 -8.165 16.266 1.00 91.94 225 PHE A O 1
ATOM 1728 N N . GLY A 1 226 ? -8.554 -7.437 18.379 1.00 90.88 226 GLY A N 1
ATOM 1729 C CA . GLY A 1 226 ? -9.983 -7.392 18.703 1.00 90.88 226 GLY A CA 1
ATOM 1730 C C . GLY A 1 226 ? -10.723 -6.180 18.135 1.00 90.88 226 GLY A C 1
ATOM 1731 O O . GLY A 1 226 ? -11.945 -6.224 18.042 1.00 90.88 226 GLY A O 1
ATOM 1732 N N . ASP A 1 227 ? -9.993 -5.138 17.732 1.00 92.88 227 ASP A N 1
ATOM 1733 C CA . ASP A 1 227 ? -10.565 -3.878 17.243 1.00 92.88 227 ASP A CA 1
ATOM 1734 C C . ASP A 1 227 ? -10.742 -3.878 15.716 1.00 92.88 227 ASP A C 1
ATOM 1736 O O . ASP A 1 227 ? -11.392 -2.998 15.149 1.00 92.88 227 ASP A O 1
ATOM 1740 N N . ILE A 1 228 ? -10.180 -4.881 15.034 1.00 93.69 228 ILE A N 1
ATOM 1741 C CA . ILE A 1 228 ? -10.323 -5.067 13.589 1.00 93.69 228 ILE A CA 1
ATOM 1742 C C . ILE A 1 228 ? -11.796 -5.380 13.269 1.00 93.69 228 ILE A C 1
ATOM 1744 O O . ILE A 1 228 ? -12.415 -6.184 13.976 1.00 93.69 228 ILE A O 1
ATOM 1748 N N . PRO A 1 229 ? -12.373 -4.802 12.196 1.00 95.44 229 PRO A N 1
ATOM 1749 C CA . PRO A 1 229 ? -13.712 -5.160 11.750 1.00 95.44 229 PRO A CA 1
ATOM 1750 C C . PRO A 1 229 ? -13.866 -6.670 11.573 1.00 95.44 229 PRO A C 1
ATOM 1752 O O . PRO A 1 229 ? -13.037 -7.316 10.932 1.00 95.44 229 PRO A O 1
ATOM 1755 N N . THR A 1 230 ? -14.968 -7.228 12.083 1.00 95.31 230 THR A N 1
ATOM 1756 C CA . THR A 1 230 ? -15.230 -8.680 11.990 1.00 95.31 230 THR A CA 1
ATOM 1757 C C . THR A 1 230 ? -15.223 -9.153 10.530 1.00 95.31 230 THR A C 1
ATOM 1759 O O . THR A 1 230 ? -14.785 -10.263 10.226 1.00 95.31 230 THR A O 1
ATOM 1762 N N . LYS A 1 231 ? -15.670 -8.288 9.612 1.00 96.31 231 LYS A N 1
ATOM 1763 C CA . LYS A 1 231 ? -15.518 -8.459 8.168 1.00 96.31 231 LYS A CA 1
ATOM 1764 C C . LYS A 1 231 ? -14.868 -7.221 7.555 1.00 96.31 231 LYS A C 1
ATOM 1766 O O . LYS A 1 231 ? -15.522 -6.189 7.423 1.00 96.31 231 LYS A O 1
ATOM 1771 N N . LEU A 1 232 ? -13.620 -7.353 7.117 1.00 96.56 23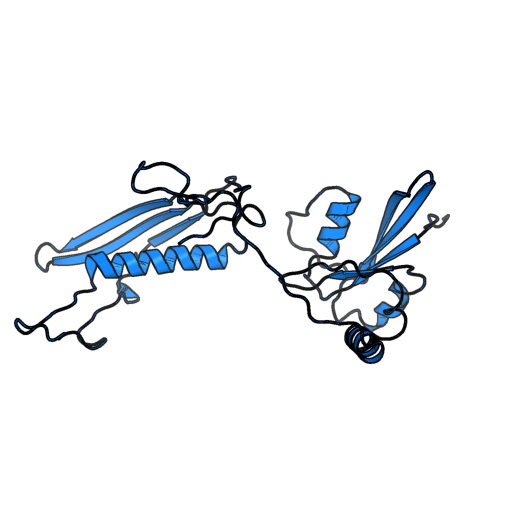2 LEU A N 1
ATOM 1772 C CA . LEU A 1 232 ? -12.912 -6.337 6.341 1.00 96.56 232 LEU A CA 1
ATOM 1773 C C . LEU A 1 232 ? -12.827 -6.773 4.874 1.00 96.56 232 LEU A C 1
ATOM 1775 O O . LEU A 1 232 ? -12.419 -7.891 4.570 1.00 96.56 232 LEU A O 1
ATOM 1779 N N . THR A 1 233 ? -13.268 -5.920 3.953 1.00 97.31 233 THR A N 1
ATOM 1780 C CA . THR A 1 233 ? -13.178 -6.165 2.507 1.00 97.31 233 THR A CA 1
ATOM 1781 C C . THR A 1 233 ? -12.509 -4.983 1.830 1.00 97.31 233 THR A C 1
ATOM 1783 O O . THR A 1 233 ? -13.054 -3.884 1.826 1.00 97.31 233 THR A O 1
ATOM 1786 N N . VAL A 1 234 ? -11.353 -5.222 1.213 1.00 97.00 234 VAL A N 1
ATOM 1787 C CA . VAL A 1 234 ? -10.622 -4.215 0.439 1.00 97.00 234 VAL A CA 1
ATOM 1788 C C . VAL A 1 234 ? -10.656 -4.590 -1.035 1.00 97.00 234 VAL A C 1
ATOM 1790 O O . VAL A 1 234 ? -10.381 -5.728 -1.413 1.00 97.00 234 VAL A O 1
ATOM 1793 N N . SER A 1 235 ? -11.028 -3.635 -1.882 1.00 95.38 235 SER A N 1
ATOM 1794 C CA . SER A 1 235 ? -11.056 -3.788 -3.334 1.00 95.38 235 SER A CA 1
ATOM 1795 C C . SER A 1 235 ? -10.296 -2.654 -4.005 1.00 95.38 235 SER A C 1
ATOM 1797 O O . SER A 1 235 ? -10.462 -1.486 -3.667 1.00 95.38 235 SER A O 1
ATOM 1799 N N . LEU A 1 236 ? -9.479 -3.000 -4.994 1.00 93.62 236 LEU A N 1
ATOM 1800 C CA . LEU A 1 236 ? -8.786 -2.024 -5.826 1.00 93.62 236 LEU A CA 1
ATOM 1801 C C . LEU A 1 236 ? -9.640 -1.728 -7.062 1.00 93.62 236 LEU A C 1
ATOM 1803 O O . LEU A 1 236 ? -10.158 -2.656 -7.697 1.00 93.62 236 LEU A O 1
ATOM 1807 N N . LEU A 1 237 ? -9.803 -0.447 -7.390 1.00 92.06 237 LEU A N 1
ATOM 1808 C CA . LEU A 1 237 ? -10.557 -0.015 -8.559 1.00 92.06 237 LEU A CA 1
ATOM 1809 C C . LEU A 1 237 ? -9.895 -0.569 -9.827 1.00 92.06 237 LEU A C 1
ATOM 1811 O O . LEU A 1 237 ? -8.690 -0.428 -10.032 1.00 92.06 237 LEU A O 1
ATOM 1815 N N . ARG A 1 238 ? -10.688 -1.233 -10.670 1.00 88.06 238 ARG A N 1
ATOM 1816 C CA . ARG A 1 238 ? -10.208 -1.824 -11.923 1.00 88.06 238 ARG A CA 1
ATOM 1817 C C . ARG A 1 238 ? -10.205 -0.785 -13.036 1.00 88.06 238 ARG A C 1
ATOM 1819 O O . ARG A 1 238 ? -11.011 0.139 -13.019 1.00 88.06 238 ARG A O 1
ATOM 1826 N N . ASP A 1 239 ? -9.318 -0.985 -14.007 1.00 85.19 239 ASP A N 1
ATOM 1827 C CA . ASP A 1 239 ? -9.282 -0.234 -15.266 1.00 85.19 239 ASP A CA 1
ATOM 1828 C C . ASP A 1 239 ? -9.137 1.294 -15.096 1.00 85.19 239 ASP A C 1
ATOM 1830 O O . ASP A 1 239 ? -9.684 2.076 -15.870 1.00 85.19 239 ASP A O 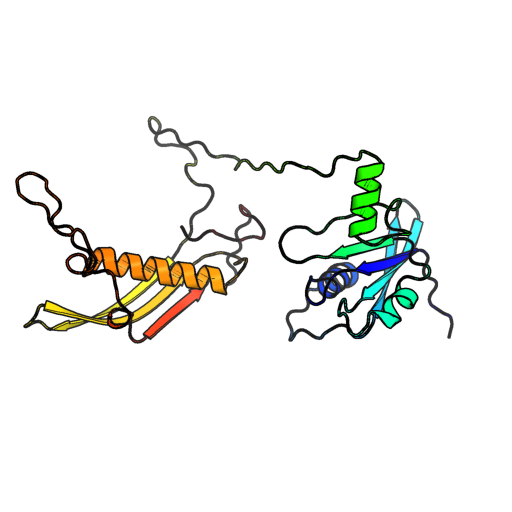1
ATOM 1834 N N . ALA A 1 240 ? -8.356 1.722 -14.096 1.00 86.31 240 ALA A N 1
ATOM 1835 C CA . ALA A 1 240 ? -8.096 3.131 -13.777 1.00 86.31 240 ALA A CA 1
ATOM 1836 C C . ALA A 1 240 ? -6.611 3.541 -13.970 1.00 86.31 240 ALA A C 1
ATOM 1838 O O . ALA A 1 240 ? -5.968 3.998 -13.026 1.00 86.31 240 ALA A O 1
ATOM 1839 N N . PRO A 1 241 ? -5.999 3.365 -15.158 1.00 84.00 241 PRO A N 1
ATOM 1840 C CA . PRO A 1 241 ? -4.569 3.622 -15.350 1.00 84.00 241 PRO A CA 1
ATOM 1841 C C . PRO A 1 241 ? -4.182 5.096 -15.116 1.00 84.00 241 PRO A C 1
ATOM 1843 O O . PRO A 1 241 ? -4.928 6.016 -15.446 1.00 84.00 241 PRO A O 1
ATOM 1846 N N . ASN A 1 242 ? -2.979 5.322 -14.574 1.00 84.94 242 ASN A N 1
ATOM 1847 C CA . ASN A 1 242 ? -2.419 6.655 -14.334 1.00 84.94 242 ASN A CA 1
ATOM 1848 C C . ASN A 1 242 ? -1.175 6.948 -15.187 1.00 84.94 242 ASN A C 1
ATOM 1850 O O . ASN A 1 242 ? -0.050 6.676 -14.772 1.00 84.94 242 ASN A O 1
ATOM 1854 N N . ASP A 1 243 ? -1.341 7.624 -16.319 1.00 84.12 243 ASP A N 1
ATOM 1855 C CA . ASP A 1 243 ? -0.239 7.912 -17.256 1.00 84.12 243 ASP A CA 1
ATOM 1856 C C . ASP A 1 243 ? 0.889 8.797 -16.684 1.00 84.12 243 ASP A C 1
ATOM 1858 O O . ASP A 1 243 ? 1.954 8.931 -17.283 1.00 84.12 243 ASP A O 1
ATOM 1862 N N . LYS A 1 244 ? 0.682 9.413 -15.513 1.00 82.75 244 LYS A N 1
ATOM 1863 C CA . LYS A 1 244 ? 1.634 10.340 -14.877 1.00 82.75 244 LYS A CA 1
ATOM 1864 C C . LYS A 1 244 ? 2.673 9.657 -13.987 1.00 82.75 244 LYS A C 1
ATOM 1866 O O . LYS A 1 244 ? 3.526 10.341 -13.414 1.00 82.75 244 LYS A O 1
ATOM 1871 N N . ALA A 1 245 ? 2.574 8.344 -13.810 1.00 82.69 245 ALA A N 1
ATOM 1872 C CA . ALA A 1 245 ? 3.430 7.568 -12.926 1.00 82.69 245 ALA A CA 1
ATOM 1873 C C . ALA A 1 245 ? 3.937 6.294 -13.608 1.00 82.69 245 ALA A C 1
ATOM 1875 O O . ALA A 1 245 ? 3.431 5.853 -14.642 1.00 82.69 245 ALA A O 1
ATOM 1876 N N . ILE A 1 246 ? 4.983 5.706 -13.027 1.00 78.06 246 ILE A N 1
ATOM 1877 C CA . ILE A 1 246 ? 5.624 4.515 -13.579 1.00 78.06 246 ILE A CA 1
ATOM 1878 C C . ILE A 1 246 ? 4.623 3.351 -13.658 1.00 78.06 246 ILE A C 1
ATOM 1880 O O . ILE A 1 246 ? 3.879 3.099 -12.718 1.00 78.06 246 ILE A O 1
ATOM 1884 N N . PHE A 1 247 ? 4.587 2.658 -14.800 1.00 76.06 247 PHE A N 1
ATOM 1885 C CA . PHE A 1 247 ? 3.681 1.527 -15.063 1.00 76.06 247 PHE A CA 1
ATOM 1886 C C . PHE A 1 247 ? 2.193 1.791 -14.773 1.00 76.06 247 PHE A C 1
ATOM 1888 O O . PHE A 1 247 ? 1.454 0.863 -14.460 1.00 76.06 247 PHE A O 1
ATOM 1895 N N . ALA A 1 248 ? 1.750 3.040 -14.917 1.00 76.62 248 ALA A N 1
ATOM 1896 C CA . ALA A 1 248 ? 0.374 3.450 -14.668 1.00 76.62 248 ALA A CA 1
ATOM 1897 C C . ALA A 1 248 ? -0.117 3.274 -13.216 1.00 76.62 248 ALA A C 1
ATOM 1899 O O . ALA A 1 248 ? -1.328 3.253 -12.977 1.00 76.62 248 ALA A O 1
ATOM 1900 N N . SER A 1 249 ? 0.802 3.171 -12.249 1.00 78.62 249 SER A N 1
ATOM 1901 C CA . SER A 1 249 ? 0.475 2.993 -10.833 1.00 78.62 249 SER A CA 1
ATOM 1902 C C . SER A 1 249 ? 0.079 4.305 -10.149 1.00 78.62 249 SER A C 1
ATOM 1904 O O . SER A 1 249 ? 0.412 5.404 -10.597 1.00 78.62 249 SER A O 1
ATOM 1906 N N . LYS A 1 250 ? -0.594 4.221 -9.007 1.00 85.88 250 LYS A N 1
ATOM 1907 C CA . LYS A 1 250 ? -0.712 5.331 -8.058 1.00 85.88 250 LYS A CA 1
ATOM 1908 C C . LYS A 1 250 ? -0.154 4.902 -6.720 1.00 85.88 250 LYS A C 1
ATOM 1910 O O . LYS A 1 250 ? -0.128 3.723 -6.385 1.00 85.88 250 LYS A O 1
ATOM 1915 N N . HIS A 1 251 ? 0.345 5.881 -5.990 1.00 75.81 251 HIS A N 1
ATOM 1916 C CA . HIS A 1 251 ? 0.767 5.666 -4.625 1.00 75.81 251 HIS A CA 1
ATOM 1917 C C . HIS A 1 251 ? -0.413 5.939 -3.699 1.00 75.81 251 HIS A C 1
ATOM 1919 O O . HIS A 1 251 ? -1.057 6.981 -3.826 1.00 75.81 251 HIS A O 1
ATOM 1925 N N . ASP A 1 252 ? -0.682 5.010 -2.795 1.00 56.88 252 ASP A N 1
ATOM 1926 C CA . ASP A 1 252 ? -1.575 5.242 -1.671 1.00 56.88 252 ASP A CA 1
ATOM 1927 C C . ASP A 1 252 ? -0.749 5.911 -0.563 1.00 56.88 252 ASP A C 1
ATOM 1929 O O . ASP A 1 252 ? 0.278 5.367 -0.149 1.00 56.88 252 ASP A O 1
ATOM 1933 N N . ARG A 1 253 ? -1.083 7.152 -0.209 1.00 42.66 253 ARG A N 1
ATOM 1934 C CA . ARG A 1 253 ? -0.341 7.982 0.749 1.00 42.66 253 ARG A CA 1
ATOM 1935 C C . ARG A 1 253 ? -1.298 8.725 1.651 1.00 42.66 253 ARG A C 1
ATOM 1937 O O . ARG A 1 253 ? -2.302 9.234 1.107 1.00 42.66 253 ARG A O 1
#

Radius of gyration: 27.83 Å; chains: 1; bounding box: 65×66×79 Å